Protein AF-0000000080712787 (afdb_homodimer)

Organism: Ectocarpus siliculosus (NCBI:txid2880)

Foldseek 3Di:
DPCPDDDPPDPPPPPPPPPPPPPPPPPVNVVVLVVPFLADPVRLVVVLVVVLVVDDDPPDDSVVVSVVSSVVSSVVRSCVLVVVVVVDPPLVSVLSSLVNPPVDDLVRSLVSNLVSVLVVWLQVQLVVVVVPDDPPVPPPVCSSVVSSVVSSVVSSVVSVVVSPPD/DPPPPDDPPDPPDPPPPPPPPPPPPPPVNVVVLVVPFLADPVRLVVVLVVVLVVDDDPPDDSVRVSVVSSVVSSVVRSCVLVVVVVVDPPLVSVLSSLVNPPVDDLVRSLVSNLVSVLVVWLQVQLVVVVVPDDPPVPPPVCSSVVSSVVSSVVSSVVSVVVSPPD

Structure (mmCIF, N/CA/C/O backbone):
data_AF-0000000080712787-model_v1
#
loop_
_entity.id
_entity.type
_entity.pdbx_description
1 polymer 'Uncharacterized protein'
#
loop_
_atom_site.group_PDB
_atom_site.id
_atom_site.type_symbol
_atom_site.label_atom_id
_atom_site.label_alt_id
_atom_site.label_comp_id
_atom_site.label_asym_id
_atom_site.label_entity_id
_atom_site.label_seq_id
_atom_site.pdbx_PDB_ins_code
_atom_site.Cartn_x
_atom_site.Cartn_y
_atom_site.Cartn_z
_atom_site.occupancy
_atom_site.B_iso_or_equiv
_atom_site.auth_seq_id
_atom_site.auth_comp_id
_atom_site.auth_asym_id
_atom_site.auth_atom_id
_atom_site.pdbx_PDB_model_num
ATOM 1 N N . MET A 1 1 ? 56.312 43.281 42.438 1 26.98 1 MET A N 1
ATOM 2 C CA . MET A 1 1 ? 55.875 44.344 41.531 1 26.98 1 MET A CA 1
ATOM 3 C C . MET A 1 1 ? 55.094 43.75 40.375 1 26.98 1 MET A C 1
ATOM 5 O O . MET A 1 1 ? 55.656 43.281 39.375 1 26.98 1 MET A O 1
ATOM 9 N N . LEU A 1 2 ? 54.125 42.875 40.688 1 29.64 2 LEU A N 1
ATOM 10 C CA . LEU A 1 2 ? 53.375 41.906 39.938 1 29.64 2 LEU A CA 1
ATOM 11 C C . LEU A 1 2 ? 52.5 42.562 38.875 1 29.64 2 LEU A C 1
ATOM 13 O O . LEU A 1 2 ? 51.656 43.438 39.188 1 29.64 2 LEU A O 1
ATOM 17 N N . LEU A 1 3 ? 53.062 42.656 37.594 1 28.92 3 LEU A N 1
ATOM 18 C CA . LEU A 1 3 ? 52.562 43.312 36.406 1 28.92 3 LEU A CA 1
ATOM 19 C C . LEU A 1 3 ? 51.125 42.875 36.094 1 28.92 3 LEU A C 1
ATOM 21 O O . LEU A 1 3 ? 50.875 41.656 35.938 1 28.92 3 LEU A O 1
ATOM 25 N N . LEU A 1 4 ? 50.094 43.531 36.594 1 30.77 4 LEU A N 1
ATOM 26 C CA . LEU A 1 4 ? 48.625 43.375 36.469 1 30.77 4 LEU A CA 1
ATOM 27 C C . LEU A 1 4 ? 48.219 43.469 35 1 30.77 4 LEU A C 1
ATOM 29 O O . LEU A 1 4 ? 48.469 44.5 34.344 1 30.77 4 LEU A O 1
ATOM 33 N N . PRO A 1 5 ? 48.375 42.375 34.188 1 32 5 PRO A N 1
ATOM 34 C CA . PRO A 1 5 ? 48.156 42.531 32.75 1 32 5 PRO A CA 1
ATOM 35 C C . PRO A 1 5 ? 46.812 43.188 32.438 1 32 5 PRO A C 1
ATOM 37 O O . PRO A 1 5 ? 45.875 43.094 33.25 1 32 5 PRO A O 1
ATOM 40 N N . ARG A 1 6 ? 46.812 44.25 31.625 1 31.33 6 ARG A N 1
ATOM 41 C CA . ARG A 1 6 ? 45.812 45.188 31.141 1 31.33 6 ARG A CA 1
ATOM 42 C C . ARG A 1 6 ? 44.625 44.469 30.562 1 31.33 6 ARG A C 1
ATOM 44 O O . ARG A 1 6 ? 44.719 43.281 30.172 1 31.33 6 ARG A O 1
ATOM 51 N N . ASP A 1 7 ? 43.406 45.188 30.562 1 27.53 7 ASP A N 1
ATOM 52 C CA . ASP A 1 7 ? 41.969 45.094 30.391 1 27.53 7 ASP A CA 1
ATOM 53 C C . ASP A 1 7 ? 41.594 44.781 28.953 1 27.53 7 ASP A C 1
ATOM 55 O O . ASP A 1 7 ? 41.812 45.594 28.047 1 27.53 7 ASP A O 1
ATOM 59 N N . THR A 1 8 ? 42.188 43.75 28.312 1 29 8 THR A N 1
ATOM 60 C CA . THR A 1 8 ? 41.875 43.562 26.906 1 29 8 THR A CA 1
ATOM 61 C C . THR A 1 8 ? 40.375 43.625 26.672 1 29 8 THR A C 1
ATOM 63 O O . THR A 1 8 ? 39.625 42.75 27.141 1 29 8 THR A O 1
ATOM 66 N N . ARG A 1 9 ? 39.781 44.812 26.672 1 30.84 9 ARG A N 1
ATOM 67 C CA . ARG A 1 9 ? 38.406 45.156 26.344 1 30.84 9 ARG A CA 1
ATOM 68 C C . ARG A 1 9 ? 37.938 44.469 25.078 1 30.84 9 ARG A C 1
ATOM 70 O O . ARG A 1 9 ? 38.594 44.562 24.031 1 30.84 9 ARG A O 1
ATOM 77 N N . GLN A 1 10 ? 37.375 43.281 25.234 1 24.7 10 GLN A N 1
ATOM 78 C CA . GLN A 1 10 ? 36.75 42.375 24.234 1 24.7 10 GLN A CA 1
ATOM 79 C C . GLN A 1 10 ? 35.812 43.156 23.328 1 24.7 10 GLN A C 1
ATOM 81 O O . GLN A 1 10 ? 34.938 43.906 23.797 1 24.7 10 GLN A O 1
ATOM 86 N N . ARG A 1 11 ? 36.25 43.594 22.156 1 26.89 11 ARG A N 1
ATOM 87 C CA . ARG A 1 11 ? 35.469 44.281 21.109 1 26.89 11 ARG A CA 1
ATOM 88 C C . ARG A 1 11 ? 34.125 43.625 20.922 1 26.89 11 ARG A C 1
ATOM 90 O O . ARG A 1 11 ? 34.031 42.406 20.922 1 26.89 11 ARG A O 1
ATOM 97 N N . PRO A 1 12 ? 33.031 44.375 21.203 1 24.06 12 PRO A N 1
ATOM 98 C CA . PRO A 1 12 ? 31.672 43.844 21.047 1 24.06 12 PRO A CA 1
ATOM 99 C C . PRO A 1 12 ? 31.406 43.281 19.656 1 24.06 12 PRO A C 1
ATOM 101 O O . PRO A 1 12 ? 32 43.75 18.672 1 24.06 12 PRO A O 1
ATOM 104 N N . ALA A 1 13 ? 31.312 41.938 19.469 1 25.14 13 ALA A N 1
ATOM 105 C CA . ALA A 1 13 ? 30.938 41.219 18.25 1 25.14 13 ALA A CA 1
ATOM 106 C C . ALA A 1 13 ? 29.812 41.969 17.516 1 25.14 13 ALA A C 1
ATOM 108 O O . ALA A 1 13 ? 28.797 42.312 18.109 1 25.14 13 ALA A O 1
ATOM 109 N N . ARG A 1 14 ? 30.156 42.844 16.547 1 25.19 14 ARG A N 1
ATOM 110 C CA . ARG A 1 14 ? 29.219 43.469 15.617 1 25.19 14 ARG A CA 1
ATOM 111 C C . ARG A 1 14 ? 28.156 42.469 15.172 1 25.19 14 ARG A C 1
ATOM 113 O O . ARG A 1 14 ? 28.484 41.344 14.727 1 25.19 14 ARG A O 1
ATOM 120 N N . LEU A 1 15 ? 26.969 42.406 15.758 1 24.02 15 LEU A N 1
ATOM 121 C CA . LEU A 1 15 ? 25.734 41.781 15.305 1 24.02 15 LEU A CA 1
ATOM 122 C C . LEU A 1 15 ? 25.516 42 13.812 1 24.02 15 LEU A C 1
ATOM 124 O O . LEU A 1 15 ? 25.359 43.156 13.375 1 24.02 15 LEU A O 1
ATOM 128 N N . LEU A 1 16 ? 26.266 41.312 12.953 1 24.39 16 LEU A N 1
ATOM 129 C CA . LEU A 1 16 ? 25.984 41.375 11.523 1 24.39 16 LEU A CA 1
ATOM 130 C C . LEU A 1 16 ? 24.484 41.312 11.258 1 24.39 16 LEU A C 1
ATOM 132 O O . LEU A 1 16 ? 23.797 40.406 11.727 1 24.39 16 LEU A O 1
ATOM 136 N N . HIS A 1 17 ? 23.781 42.438 11.172 1 24.94 17 HIS A N 1
ATOM 137 C CA . HIS A 1 17 ? 22.453 42.625 10.602 1 24.94 17 HIS A CA 1
ATOM 138 C C . HIS A 1 17 ? 22.297 41.906 9.266 1 24.94 17 HIS A C 1
ATOM 140 O O . HIS A 1 17 ? 22.781 42.406 8.242 1 24.94 17 HIS A O 1
ATOM 146 N N . ARG A 1 18 ? 22.484 40.625 9.172 1 26.06 18 ARG A N 1
ATOM 147 C CA . ARG A 1 18 ? 22.156 40 7.891 1 26.06 18 ARG A CA 1
ATOM 148 C C . ARG A 1 18 ? 20.781 40.438 7.398 1 26.06 18 ARG A C 1
ATOM 150 O O . ARG A 1 18 ? 19.781 40.281 8.109 1 26.06 18 ARG A O 1
ATOM 157 N N . GLU A 1 19 ? 20.734 41.438 6.602 1 27.41 19 GLU A N 1
ATOM 158 C CA . GLU A 1 19 ? 19.578 41.844 5.801 1 27.41 19 GLU A CA 1
ATOM 159 C C . GLU A 1 19 ? 18.859 40.625 5.219 1 27.41 19 GLU A C 1
ATOM 161 O O . GLU A 1 19 ? 19.5 39.75 4.594 1 27.41 19 GLU A O 1
ATOM 166 N N . PHE A 1 20 ? 17.859 40.156 5.863 1 26.42 20 PHE A N 1
ATOM 167 C CA . PHE A 1 20 ? 16.891 39.188 5.344 1 26.42 20 PHE A CA 1
ATOM 168 C C . PHE A 1 20 ? 16.453 39.562 3.936 1 26.42 20 PHE A C 1
ATOM 170 O O . PHE A 1 20 ? 15.758 40.562 3.752 1 26.42 20 PHE A O 1
ATOM 177 N N . THR A 1 21 ? 17.344 39.531 2.953 1 31.17 21 THR A N 1
ATOM 178 C CA . THR A 1 21 ? 16.797 39.625 1.607 1 31.17 21 THR A CA 1
ATOM 179 C C . THR A 1 21 ? 15.586 38.719 1.442 1 31.17 21 THR A C 1
ATOM 181 O O . THR A 1 21 ? 15.68 37.5 1.684 1 31.17 21 THR A O 1
ATOM 184 N N . GLY A 1 22 ? 14.406 39.125 1.742 1 29.8 22 GLY A N 1
ATOM 185 C CA . GLY A 1 22 ? 13.086 38.625 1.418 1 29.8 22 GLY A CA 1
ATOM 186 C C . GLY A 1 22 ? 13.023 37.969 0.043 1 29.8 22 GLY A C 1
ATOM 187 O O . GLY A 1 22 ? 12.828 38.656 -0.959 1 29.8 22 GLY A O 1
ATOM 188 N N . VAL A 1 23 ? 13.828 37.062 -0.205 1 28.73 23 VAL A N 1
ATOM 189 C CA . VAL A 1 23 ? 13.602 36.344 -1.466 1 28.73 23 VAL A CA 1
ATOM 190 C C . VAL A 1 23 ? 12.109 36.062 -1.631 1 28.73 23 VAL A C 1
ATOM 192 O O . VAL A 1 23 ? 11.531 35.312 -0.841 1 28.73 23 VAL A O 1
ATOM 195 N N . ARG A 1 24 ? 11.32 37 -2.072 1 31.42 24 ARG A N 1
ATOM 196 C CA . ARG A 1 24 ? 10 36.781 -2.65 1 31.42 24 ARG A CA 1
ATOM 197 C C . ARG A 1 24 ? 9.984 35.531 -3.518 1 31.42 24 ARG A C 1
ATOM 199 O O . ARG A 1 24 ? 10.656 35.469 -4.551 1 31.42 24 ARG A O 1
ATOM 206 N N . LEU A 1 25 ? 9.945 34.5 -2.945 1 35.44 25 LEU A N 1
ATOM 207 C CA . LEU A 1 25 ? 9.617 33.344 -3.795 1 35.44 25 LEU A CA 1
ATOM 208 C C . LEU A 1 25 ? 8.523 33.719 -4.797 1 35.44 25 LEU A C 1
ATOM 210 O O . LEU A 1 25 ? 7.469 34.219 -4.418 1 35.44 25 LEU A O 1
ATOM 214 N N . HIS A 1 26 ? 8.891 34.094 -5.992 1 33.78 26 HIS A N 1
ATOM 215 C CA . HIS A 1 26 ? 8.008 34.438 -7.102 1 33.78 26 HIS A CA 1
ATOM 216 C C . HIS A 1 26 ? 6.785 33.531 -7.148 1 33.78 26 HIS A C 1
ATOM 218 O O . HIS A 1 26 ? 6.863 32.375 -6.773 1 33.78 26 HIS A O 1
ATOM 224 N N . ALA A 1 27 ? 5.605 34.125 -7.25 1 38.38 27 ALA A N 1
ATOM 225 C CA . ALA A 1 27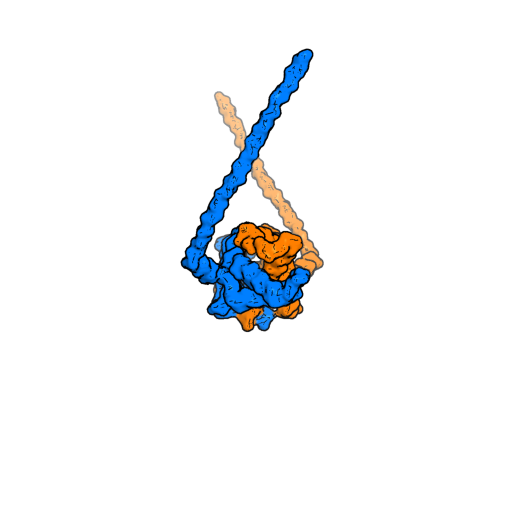 ? 4.285 33.531 -7.469 1 38.38 27 ALA A CA 1
ATOM 226 C C . ALA A 1 27 ? 4.371 32.312 -8.383 1 38.38 27 ALA A C 1
ATOM 228 O O . ALA A 1 27 ? 3.598 31.375 -8.234 1 38.38 27 ALA A O 1
ATOM 229 N N . SER A 1 28 ? 5.262 32.438 -9.32 1 38.69 28 SER A N 1
ATOM 230 C CA . SER A 1 28 ? 5.359 31.344 -10.281 1 38.69 28 SER A CA 1
ATOM 231 C C . SER A 1 28 ? 5.855 30.062 -9.609 1 38.69 28 SER A C 1
ATOM 233 O O . SER A 1 28 ? 5.504 28.969 -10.039 1 38.69 28 SER A O 1
ATOM 235 N N . GLN A 1 29 ? 6.773 30.156 -8.766 1 37.91 29 GLN A N 1
ATOM 236 C CA . GLN A 1 29 ? 7.27 28.984 -8.055 1 37.91 29 GLN A CA 1
ATOM 237 C C . GLN A 1 29 ? 6.215 28.422 -7.098 1 37.91 29 GLN A C 1
ATOM 239 O O . GLN A 1 29 ? 6.152 27.219 -6.859 1 37.91 29 GLN A O 1
ATOM 244 N N . ALA A 1 30 ? 5.473 29.266 -6.422 1 35.91 30 ALA A N 1
ATOM 245 C CA . ALA A 1 30 ? 4.316 28.828 -5.648 1 35.91 30 ALA A CA 1
ATOM 246 C C . ALA A 1 30 ? 3.301 28.125 -6.539 1 35.91 30 ALA A C 1
ATOM 248 O O . ALA A 1 30 ? 2.668 27.156 -6.121 1 35.91 30 ALA A O 1
ATOM 249 N N . LEU A 1 31 ? 3.064 28.703 -7.684 1 40.66 31 LEU A N 1
ATOM 250 C CA . LEU A 1 31 ? 2.109 28.094 -8.609 1 40.66 31 LEU A CA 1
ATOM 251 C C . LEU A 1 31 ? 2.582 26.719 -9.055 1 40.66 31 LEU A C 1
ATOM 253 O O . LEU A 1 31 ? 1.771 25.797 -9.227 1 40.66 31 LEU A O 1
ATOM 257 N N . ASP A 1 32 ? 3.832 26.656 -9.469 1 40.03 32 ASP A N 1
ATOM 258 C CA . ASP A 1 32 ? 4.355 25.344 -9.891 1 40.03 32 ASP A CA 1
ATOM 259 C C . ASP A 1 32 ? 4.297 24.344 -8.75 1 40.03 32 ASP A C 1
ATOM 261 O O . ASP A 1 32 ? 4.066 23.156 -8.977 1 40.03 32 ASP A O 1
ATOM 265 N N . VAL A 1 33 ? 4.496 24.781 -7.52 1 39 33 VAL A N 1
ATOM 266 C CA . VAL A 1 33 ? 4.402 23.969 -6.312 1 39 33 VAL A CA 1
ATOM 267 C C . VAL A 1 33 ? 2.947 23.578 -6.07 1 39 33 VAL A C 1
ATOM 269 O O . VAL A 1 33 ? 2.672 22.484 -5.559 1 39 33 VAL A O 1
ATOM 272 N N . ILE A 1 34 ? 2.01 24.531 -6.227 1 45.69 34 ILE A N 1
ATOM 273 C CA . ILE A 1 34 ? 0.598 24.25 -6.016 1 45.69 34 ILE A CA 1
ATOM 274 C C . ILE A 1 34 ? 0.159 23.125 -6.949 1 45.69 34 ILE A C 1
ATOM 276 O O . ILE A 1 34 ? -0.634 22.25 -6.566 1 45.69 34 ILE A O 1
ATOM 280 N N . LYS A 1 35 ? 0.632 23.203 -8.219 1 50.12 35 LYS A N 1
ATOM 281 C CA . LYS A 1 35 ? 0.098 22.312 -9.25 1 50.12 35 LYS A CA 1
ATOM 282 C C . LYS A 1 35 ? 0.409 20.859 -8.938 1 50.12 35 LYS A C 1
ATOM 284 O O . LYS A 1 35 ? -0.346 19.953 -9.32 1 50.12 35 LYS A O 1
ATOM 289 N N . ASN A 1 36 ? 1.496 20.578 -8.102 1 64.38 36 ASN A N 1
ATOM 290 C CA . ASN A 1 36 ? 1.904 19.172 -8.055 1 64.38 36 ASN A CA 1
ATOM 291 C C . ASN A 1 36 ? 1.709 18.578 -6.664 1 64.38 36 ASN A C 1
ATOM 293 O O . ASN A 1 36 ? 2.506 17.75 -6.223 1 64.38 36 ASN A O 1
ATOM 297 N N . ALA A 1 37 ? 0.57 19.203 -6.02 1 80.75 37 ALA A N 1
ATOM 298 C CA . ALA A 1 37 ? 0.339 18.688 -4.676 1 80.75 37 ALA A CA 1
ATOM 299 C C . ALA A 1 37 ? -0.315 17.297 -4.73 1 80.75 37 ALA A C 1
ATOM 301 O O . ALA A 1 37 ? -1.15 17.047 -5.598 1 80.75 37 ALA A O 1
ATOM 302 N N . MET A 1 38 ? 0.173 16.562 -3.852 1 90.69 38 MET A N 1
ATOM 303 C CA . MET A 1 38 ? -0.356 15.211 -3.801 1 90.69 38 MET A CA 1
ATOM 304 C C . MET A 1 38 ? -1.818 15.211 -3.367 1 90.69 38 MET A C 1
ATOM 306 O O . MET A 1 38 ? -2.627 14.438 -3.893 1 90.69 38 MET A O 1
ATOM 310 N N . LEU A 1 39 ? -2.156 16.141 -2.482 1 93.75 39 LEU A N 1
ATOM 311 C CA . LEU A 1 39 ? -3.541 16.25 -2.031 1 93.75 39 LEU A CA 1
ATOM 312 C C . LEU A 1 39 ? -4.293 17.312 -2.826 1 93.75 39 LEU A C 1
ATOM 314 O O . LEU A 1 39 ? -3.787 18.406 -3.037 1 93.75 39 LEU A O 1
ATOM 318 N N . ASN A 1 40 ? -5.473 17.016 -3.242 1 91.38 40 ASN A N 1
ATOM 319 C CA . ASN A 1 40 ? -6.34 18.031 -3.826 1 91.38 40 ASN A CA 1
ATOM 320 C C . ASN A 1 40 ? -7 18.891 -2.752 1 91.38 40 ASN A C 1
ATOM 322 O O . ASN A 1 40 ? -6.766 18.688 -1.56 1 91.38 40 ASN A O 1
ATOM 326 N N . ASP A 1 41 ? -7.809 19.781 -3.18 1 92.19 41 ASP A N 1
ATOM 327 C CA . ASP A 1 41 ? -8.375 20.766 -2.248 1 92.19 41 ASP A CA 1
ATOM 328 C C . ASP A 1 41 ? -9.289 20.078 -1.235 1 92.19 41 ASP A C 1
ATOM 330 O O . ASP A 1 41 ? -9.273 20.422 -0.049 1 92.19 41 ASP A O 1
ATOM 334 N N . LYS A 1 42 ? -10.078 19.188 -1.713 1 92.38 42 LYS A N 1
ATOM 335 C CA . LYS A 1 42 ? -10.984 18.5 -0.808 1 92.38 42 LYS A CA 1
ATOM 336 C C . LYS A 1 42 ? -10.211 17.719 0.253 1 92.38 42 LYS A C 1
ATOM 338 O O . LYS A 1 42 ? -10.523 17.797 1.442 1 92.38 42 LYS A O 1
ATOM 343 N N . GLN A 1 43 ? -9.25 17.016 -0.161 1 93.5 43 GLN A N 1
ATOM 344 C CA . GLN A 1 43 ? -8.422 16.234 0.744 1 93.5 43 GLN A CA 1
ATOM 345 C C . GLN A 1 43 ? -7.699 17.125 1.746 1 93.5 43 GLN A C 1
ATOM 347 O O . GLN A 1 43 ? -7.578 16.781 2.924 1 93.5 43 GLN A O 1
ATOM 352 N N . LYS A 1 44 ? -7.188 18.203 1.247 1 94.62 44 LYS A N 1
ATOM 353 C CA . LYS A 1 44 ? -6.555 19.172 2.127 1 94.62 44 LYS A CA 1
ATOM 354 C C . LYS A 1 44 ? -7.527 19.656 3.203 1 94.62 44 LYS A C 1
ATOM 356 O O . LYS A 1 44 ? -7.172 19.734 4.379 1 94.62 44 LYS A O 1
ATOM 361 N N . HIS A 1 45 ? -8.695 19.953 2.832 1 93.88 45 HIS A N 1
ATOM 362 C CA . HIS A 1 45 ? -9.703 20.422 3.779 1 93.88 45 HIS A CA 1
ATOM 363 C C . HIS A 1 45 ? -10.055 19.328 4.789 1 93.88 45 HIS A C 1
ATOM 365 O O . HIS A 1 45 ? -10.289 19.609 5.965 1 93.88 45 HIS A O 1
ATOM 371 N N . ASP A 1 46 ? -10.094 18.125 4.301 1 92.5 46 ASP A N 1
ATOM 372 C CA .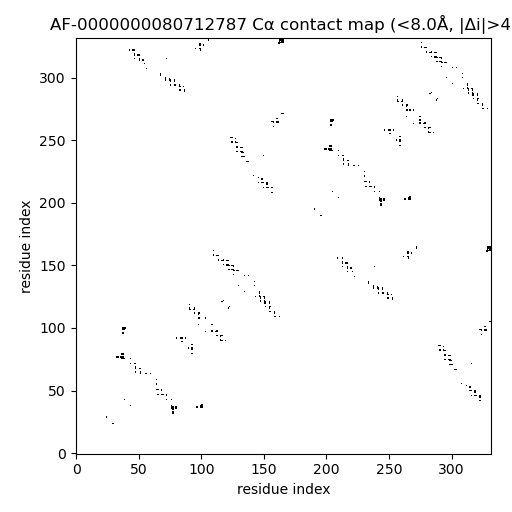 ASP A 1 46 ? -10.32 17.016 5.215 1 92.5 46 ASP A CA 1
ATOM 373 C C . ASP A 1 46 ? -9.234 16.938 6.281 1 92.5 46 ASP A C 1
ATOM 375 O O . ASP A 1 46 ? -9.523 16.719 7.457 1 92.5 46 ASP A O 1
ATOM 379 N N . VAL A 1 47 ? -8.031 17.156 5.844 1 93.5 47 VAL A N 1
ATOM 380 C CA . VAL A 1 47 ? -6.91 17.125 6.781 1 93.5 47 VAL A CA 1
ATOM 381 C C . VAL A 1 47 ? -7.051 18.281 7.777 1 93.5 47 VAL A C 1
ATOM 383 O O . VAL A 1 47 ? -6.898 18.078 8.984 1 93.5 47 VAL A O 1
ATOM 386 N N . ILE A 1 48 ? -7.355 19.453 7.316 1 92.94 48 ILE A N 1
ATOM 387 C CA . ILE A 1 48 ? -7.508 20.625 8.172 1 92.94 48 ILE A CA 1
ATOM 388 C C . ILE A 1 48 ? -8.594 20.375 9.211 1 92.94 48 ILE A C 1
ATOM 390 O O . ILE A 1 48 ? -8.383 20.609 10.406 1 92.94 48 ILE A O 1
ATOM 394 N N . ASP A 1 49 ? -9.711 19.859 8.766 1 92.25 49 ASP A N 1
ATOM 395 C CA . ASP A 1 49 ? -10.828 19.594 9.664 1 92.25 49 ASP A CA 1
ATOM 396 C C . ASP A 1 49 ? -10.453 18.531 10.703 1 92.25 49 ASP A C 1
ATOM 398 O O . ASP A 1 49 ? -10.773 18.688 11.883 1 92.25 49 ASP A O 1
ATOM 402 N N . ALA A 1 50 ? -9.773 17.578 10.25 1 90.88 50 ALA A N 1
ATOM 403 C CA . ALA A 1 50 ? -9.391 16.484 11.148 1 90.88 50 ALA A CA 1
ATOM 404 C C . ALA A 1 50 ? -8.375 16.984 12.188 1 90.88 50 ALA A C 1
ATOM 406 O O . ALA A 1 50 ? -8.438 16.594 13.352 1 90.88 50 ALA A O 1
ATOM 407 N N . VAL A 1 51 ? -7.461 17.797 11.789 1 91.06 51 VAL A N 1
ATOM 408 C CA . VAL A 1 51 ? -6.457 18.344 12.695 1 91.06 51 VAL A CA 1
ATOM 409 C C . VAL A 1 51 ? -7.121 19.25 13.719 1 91.06 51 VAL A C 1
ATOM 411 O O . VAL A 1 51 ? -6.777 19.234 14.898 1 91.06 51 VAL A O 1
ATOM 414 N N . ASN A 1 52 ? -8.031 20.031 13.258 1 88.94 52 ASN A N 1
ATOM 415 C CA . ASN A 1 52 ? -8.727 20.969 14.125 1 88.94 52 ASN A CA 1
ATOM 416 C C . ASN A 1 52 ? -9.461 20.25 15.25 1 88.94 52 ASN A C 1
ATOM 418 O O . ASN A 1 52 ? -9.625 20.812 16.344 1 88.94 52 ASN A O 1
ATOM 422 N N . VAL A 1 53 ? -9.883 19.094 15.047 1 88.06 53 VAL A N 1
ATOM 423 C CA . VAL A 1 53 ? -10.586 18.297 16.062 1 88.06 53 VAL A CA 1
ATOM 424 C C . VAL A 1 53 ? -9.609 17.859 17.141 1 88.06 53 VAL A C 1
ATOM 426 O O . VAL A 1 53 ? -9.969 17.797 18.312 1 88.06 53 VAL A O 1
ATOM 429 N N . ASP A 1 54 ? -8.359 17.672 16.766 1 87.88 54 ASP A N 1
ATOM 430 C CA . ASP A 1 54 ? -7.418 17.031 17.672 1 87.88 54 ASP A CA 1
ATOM 431 C C . ASP A 1 54 ? -6.488 18.047 18.312 1 87.88 54 ASP A C 1
ATOM 433 O O . ASP A 1 54 ? -5.773 17.734 19.266 1 87.88 54 ASP A O 1
ATOM 437 N N . ILE A 1 55 ? -6.418 19.219 17.766 1 85.75 55 ILE A N 1
ATOM 438 C CA . ILE A 1 55 ? -5.496 20.219 18.297 1 85.75 55 ILE A CA 1
ATOM 439 C C . ILE A 1 55 ? -6.281 21.312 19.016 1 85.75 55 ILE A C 1
ATOM 441 O O . ILE A 1 55 ? -7.27 21.828 18.5 1 85.75 55 ILE A O 1
ATOM 445 N N . ASP A 1 56 ? -5.941 21.547 20.219 1 80.19 56 ASP A N 1
ATOM 446 C CA . ASP A 1 56 ? -6.422 22.656 21.031 1 80.19 56 ASP A CA 1
ATOM 447 C C . ASP A 1 56 ? -5.258 23.531 21.516 1 80.19 56 ASP A C 1
ATOM 449 O O . ASP A 1 56 ? -4.418 23.062 22.281 1 80.19 56 ASP A O 1
ATOM 453 N N . ILE A 1 57 ? -5.215 24.672 20.812 1 70.25 57 ILE A N 1
ATOM 454 C CA . ILE A 1 57 ? -4.191 25.609 21.266 1 70.25 57 ILE A CA 1
ATOM 455 C C . ILE A 1 57 ? -4.75 26.484 22.391 1 70.25 57 ILE A C 1
ATOM 457 O O . ILE A 1 57 ? -5.664 27.281 22.156 1 70.25 57 ILE A O 1
ATOM 461 N N . PRO A 1 58 ? -4.223 26.328 23.516 1 73.94 58 PRO A N 1
ATOM 462 C CA . PRO A 1 58 ? -4.742 27.109 24.656 1 73.94 58 PRO A CA 1
ATOM 463 C C . PRO A 1 58 ? -4.719 28.609 24.391 1 73.94 58 PRO A C 1
ATOM 465 O O . PRO A 1 58 ? -3.783 29.109 23.766 1 73.94 58 PRO A O 1
ATOM 468 N N . LEU A 1 59 ? -5.805 29.297 24.922 1 72.94 59 LEU A N 1
ATOM 469 C CA . LEU A 1 59 ? -5.914 30.75 24.969 1 72.94 59 LEU A CA 1
ATOM 470 C C . LEU A 1 59 ? -6.039 31.328 23.562 1 72.94 59 LEU A C 1
ATOM 472 O O . LEU A 1 59 ? -5.789 32.531 23.359 1 72.94 59 LEU A O 1
ATOM 476 N N . VAL A 1 60 ? -6.164 30.547 22.609 1 74.62 60 VAL A N 1
ATOM 477 C CA . VAL A 1 60 ? -6.395 30.984 21.234 1 74.62 60 VAL A CA 1
ATOM 478 C C . VAL A 1 60 ? -7.828 30.656 20.828 1 74.62 60 VAL A C 1
ATOM 480 O O . VAL A 1 60 ? -8.344 29.594 21.156 1 74.62 60 VAL A O 1
ATOM 483 N N . SER A 1 61 ? -8.492 31.656 20.312 1 80.81 61 SER A N 1
ATOM 484 C CA . SER A 1 61 ? -9.859 31.406 19.859 1 80.81 61 SER A CA 1
ATOM 485 C C . SER A 1 61 ? -9.898 30.328 18.781 1 80.81 61 SER A C 1
ATOM 487 O O . SER A 1 61 ? -8.898 30.094 18.094 1 80.81 61 SER A O 1
ATOM 489 N N . GLU A 1 62 ? -11.039 29.609 18.656 1 79.69 62 GLU A N 1
ATOM 490 C CA . GLU A 1 62 ? -11.227 28.547 17.688 1 79.69 62 GLU A CA 1
ATOM 491 C C . GLU A 1 62 ? -10.969 29.047 16.266 1 79.69 62 GLU A C 1
ATOM 493 O O . GLU A 1 62 ? -10.352 28.344 15.461 1 79.69 62 GLU A O 1
ATOM 498 N N . GLY A 1 63 ? -11.422 30.266 15.93 1 83.06 63 GLY A N 1
ATOM 499 C CA . GLY A 1 63 ? -11.211 30.844 14.609 1 83.06 63 GLY A CA 1
ATOM 500 C C . GLY A 1 63 ? -9.75 31.078 14.289 1 83.06 63 GLY A C 1
ATOM 501 O O . GLY A 1 63 ? -9.297 30.766 13.188 1 83.06 63 GLY A O 1
ATOM 502 N N . ARG A 1 64 ? -9.031 31.609 15.273 1 83.44 64 ARG A N 1
ATOM 503 C CA . ARG A 1 64 ? -7.609 31.875 15.07 1 83.44 64 ARG A CA 1
ATOM 504 C C . ARG A 1 64 ? -6.82 30.562 15 1 83.44 64 ARG A C 1
ATOM 506 O O . ARG A 1 64 ? -5.852 30.469 14.242 1 83.44 64 ARG A O 1
ATOM 513 N N . GLU A 1 65 ? -7.242 29.578 15.797 1 86.31 65 GLU A N 1
ATOM 514 C CA . GLU A 1 65 ? -6.605 28.25 15.766 1 86.31 65 GLU A CA 1
ATOM 515 C C . GLU A 1 65 ? -6.742 27.609 14.391 1 86.31 65 GLU A C 1
ATOM 517 O O . GLU A 1 65 ? -5.758 27.141 13.828 1 86.31 65 GLU A O 1
ATOM 522 N N . ARG A 1 66 ? -7.922 27.672 13.883 1 87.62 66 ARG A N 1
ATOM 523 C CA . ARG A 1 66 ? -8.172 27.078 12.57 1 87.62 66 ARG A CA 1
ATOM 524 C C . ARG A 1 66 ? -7.312 27.75 11.5 1 87.62 66 ARG A C 1
ATOM 526 O O . ARG A 1 66 ? -6.77 27.078 10.617 1 87.62 66 ARG A O 1
ATOM 533 N N . ARG A 1 67 ? -7.188 29.016 11.633 1 88.56 67 ARG A N 1
ATOM 534 C CA . ARG A 1 67 ? -6.383 29.75 10.656 1 88.56 67 ARG A CA 1
ATOM 535 C C . ARG A 1 67 ? -4.918 29.328 10.734 1 88.56 67 ARG A C 1
ATOM 537 O O . ARG A 1 67 ? -4.242 29.219 9.711 1 88.56 67 ARG A O 1
ATOM 544 N N . ALA A 1 68 ? -4.457 29.141 11.891 1 86.25 68 ALA A N 1
ATOM 545 C CA . ALA A 1 68 ? -3.078 28.688 12.078 1 86.25 68 ALA A CA 1
ATOM 546 C C . ALA A 1 68 ? -2.873 27.297 11.5 1 86.25 68 ALA A C 1
ATOM 548 O O . ALA A 1 68 ? -1.865 27.031 10.844 1 86.25 68 ALA A O 1
ATOM 549 N N . ILE A 1 69 ? -3.863 26.469 11.75 1 88.38 69 ILE A N 1
ATOM 550 C CA . ILE A 1 69 ? -3.811 25.109 11.242 1 88.38 69 ILE A CA 1
ATOM 551 C C . ILE A 1 69 ? -3.852 25.125 9.711 1 88.38 69 ILE A C 1
ATOM 553 O O . ILE A 1 69 ? -3.078 24.422 9.055 1 88.38 69 ILE A O 1
ATOM 557 N N . GLU A 1 70 ? -4.734 25.922 9.18 1 92.12 70 GLU A N 1
ATOM 558 C CA . GLU A 1 70 ? -4.84 26.047 7.727 1 92.12 70 GLU A CA 1
ATOM 559 C C . GLU A 1 70 ? -3.514 26.484 7.113 1 92.12 70 GLU A C 1
ATOM 561 O O . GLU A 1 70 ? -3.076 25.922 6.105 1 92.12 70 GLU A O 1
ATOM 566 N N . LYS A 1 71 ? -2.945 27.422 7.762 1 89.56 71 LYS A N 1
ATOM 567 C CA . LYS A 1 71 ? -1.66 27.906 7.27 1 89.56 71 LYS A CA 1
ATOM 568 C C . LYS A 1 71 ? -0.601 26.812 7.305 1 89.56 71 LYS A C 1
ATOM 570 O O . LYS A 1 71 ? 0.188 26.672 6.367 1 89.56 71 LYS A O 1
ATOM 575 N N . PHE A 1 72 ? -0.637 26.109 8.367 1 90.44 72 PHE A N 1
ATOM 576 C CA . PHE A 1 72 ? 0.321 25.031 8.5 1 90.44 72 PHE A CA 1
ATOM 577 C C . PHE A 1 72 ? 0.099 23.969 7.422 1 90.44 72 PHE A C 1
ATOM 579 O O . PHE A 1 72 ? 1.043 23.562 6.742 1 90.44 72 PHE A O 1
ATOM 586 N N . VAL A 1 73 ? -1.13 23.547 7.242 1 92.75 73 VAL A N 1
ATOM 587 C CA . VAL A 1 73 ? -1.466 22.5 6.281 1 92.75 73 VAL A CA 1
ATOM 588 C C . VAL A 1 73 ? -1.166 22.984 4.863 1 92.75 73 VAL A C 1
ATOM 590 O O . VAL A 1 73 ? -0.711 22.203 4.02 1 92.75 73 VAL A O 1
ATOM 593 N N . ASP A 1 74 ? -1.327 24.281 4.605 1 92.88 74 ASP A N 1
ATOM 594 C CA . ASP A 1 74 ? -1.02 24.859 3.305 1 92.88 74 ASP A CA 1
ATOM 595 C C . ASP A 1 74 ? 0.458 24.688 2.963 1 92.88 74 ASP A C 1
ATOM 597 O O . ASP A 1 74 ? 0.818 24.562 1.79 1 92.88 74 ASP A O 1
ATOM 601 N N . GLN A 1 75 ? 1.209 24.656 3.943 1 91.88 75 GLN A N 1
ATOM 602 C CA . GLN A 1 75 ? 2.641 24.469 3.736 1 91.88 75 GLN A CA 1
ATOM 603 C C . GLN A 1 75 ? 3.008 23 3.703 1 91.88 75 GLN A C 1
ATOM 605 O O . GLN A 1 75 ? 3.924 22.594 2.984 1 91.88 75 GLN A O 1
ATOM 610 N N . ALA A 1 76 ? 2.348 22.25 4.488 1 94.12 76 ALA A N 1
ATOM 611 C CA . ALA A 1 76 ? 2.66 20.828 4.621 1 94.12 76 ALA A CA 1
ATOM 612 C C . ALA A 1 76 ? 2.291 20.062 3.352 1 94.12 76 ALA A C 1
ATOM 614 O O . ALA A 1 76 ? 2.973 19.109 2.975 1 94.12 76 ALA A O 1
ATOM 615 N N . VAL A 1 77 ? 1.268 20.438 2.676 1 94.69 77 VAL A N 1
ATOM 616 C CA . VAL A 1 77 ? 0.727 19.719 1.534 1 94.69 77 VAL A CA 1
ATOM 617 C C . VAL A 1 77 ? 1.754 19.688 0.404 1 94.69 77 VAL A C 1
ATOM 619 O O . VAL A 1 77 ? 2.105 18.609 -0.099 1 94.69 77 VAL A O 1
ATOM 622 N N . PRO A 1 78 ? 2.344 20.828 0.057 1 94.44 78 PRO A N 1
ATOM 623 C CA . PRO A 1 78 ? 3.373 20.75 -0.982 1 94.44 78 PRO A CA 1
ATOM 624 C C . PRO A 1 78 ? 4.648 20.062 -0.503 1 94.44 78 PRO A C 1
ATOM 626 O O . PRO A 1 78 ? 5.449 19.609 -1.32 1 94.44 78 PRO A O 1
ATOM 629 N N . ALA A 1 79 ? 4.828 19.922 0.768 1 95.38 79 ALA A N 1
ATOM 630 C CA . ALA A 1 79 ? 6.023 19.297 1.327 1 95.38 79 ALA A CA 1
ATOM 631 C C . ALA A 1 79 ? 5.844 17.781 1.434 1 95.38 79 ALA A C 1
ATOM 633 O O . ALA A 1 79 ? 6.805 17.047 1.678 1 95.38 79 ALA A O 1
ATOM 634 N N . MET A 1 80 ? 4.656 17.344 1.25 1 96.44 80 MET A N 1
ATOM 635 C CA . MET A 1 80 ? 4.352 15.93 1.455 1 96.44 80 MET A CA 1
ATOM 636 C C . MET A 1 80 ? 5.168 15.055 0.509 1 96.44 80 MET A C 1
ATOM 638 O O . MET A 1 80 ? 5.812 14.094 0.942 1 96.44 80 MET A O 1
ATOM 642 N N . GLU A 1 81 ? 5.191 15.398 -0.73 1 96 81 GLU A N 1
ATOM 643 C CA . GLU A 1 81 ? 5.875 14.555 -1.709 1 96 81 GLU A CA 1
ATOM 644 C C . GLU A 1 81 ? 7.375 14.5 -1.439 1 96 81 GLU A C 1
ATOM 646 O O . GLU A 1 81 ? 7.953 13.422 -1.329 1 96 81 GLU A O 1
ATOM 651 N N . PRO A 1 82 ? 8.016 15.641 -1.31 1 96.5 82 PRO A N 1
ATOM 652 C CA . PRO A 1 82 ? 9.445 15.547 -0.987 1 96.5 82 PRO A CA 1
ATOM 653 C C . PRO A 1 82 ? 9.703 14.859 0.348 1 96.5 82 PRO A C 1
ATOM 655 O O . PRO A 1 82 ? 10.734 14.195 0.515 1 96.5 82 PRO A O 1
ATOM 658 N N . SER A 1 83 ? 8.844 14.969 1.279 1 96.62 83 SER A N 1
ATOM 659 C CA . SER A 1 83 ? 8.992 14.297 2.562 1 96.62 83 SER A CA 1
ATOM 660 C C . SER A 1 83 ? 8.891 12.781 2.402 1 96.62 83 SER A C 1
ATOM 662 O O . SER A 1 83 ? 9.711 12.039 2.939 1 96.62 83 SER A O 1
ATOM 664 N N . LEU A 1 84 ? 7.895 12.367 1.662 1 97.06 84 LEU A N 1
ATOM 665 C CA . LEU A 1 84 ? 7.754 10.938 1.399 1 97.06 84 LEU A CA 1
ATOM 666 C C . LEU A 1 84 ? 8.938 10.414 0.592 1 97.06 84 LEU A C 1
ATOM 668 O O . LEU A 1 84 ? 9.414 9.305 0.835 1 97.06 84 LEU A O 1
ATOM 672 N N . SER A 1 85 ? 9.414 11.211 -0.292 1 96 85 SER A N 1
ATOM 673 C CA . SER A 1 85 ? 10.531 10.82 -1.143 1 96 85 SER A CA 1
ATOM 674 C C . SER A 1 85 ? 11.805 10.609 -0.322 1 96 85 SER A C 1
ATOM 676 O O . SER A 1 85 ? 12.688 9.844 -0.722 1 96 85 SER A O 1
ATOM 678 N N . ALA A 1 86 ? 11.844 11.242 0.753 1 96.12 86 ALA A N 1
ATOM 679 C CA . ALA A 1 86 ? 12.984 11.062 1.642 1 96.12 86 ALA A CA 1
ATOM 680 C C . ALA A 1 86 ? 12.859 9.773 2.443 1 96.12 86 ALA A C 1
ATOM 682 O O . ALA A 1 86 ? 13.844 9.305 3.031 1 96.12 86 ALA A O 1
ATOM 683 N N . LEU A 1 87 ? 11.695 9.188 2.484 1 94.88 87 LEU A N 1
ATOM 684 C CA . LEU A 1 87 ? 11.438 8.078 3.389 1 94.88 87 LEU A CA 1
ATOM 685 C C . LEU A 1 87 ? 11.312 6.766 2.619 1 94.88 87 LEU A C 1
ATOM 687 O O . LEU A 1 87 ? 11.477 5.688 3.191 1 94.88 87 LEU A O 1
ATOM 691 N N . MET A 1 88 ? 10.938 6.84 1.351 1 93.12 88 MET A N 1
ATOM 692 C CA . MET A 1 88 ? 10.617 5.613 0.625 1 93.12 88 MET A CA 1
ATOM 693 C C . MET A 1 88 ? 11.086 5.699 -0.823 1 93.12 88 MET A C 1
ATOM 695 O O . MET A 1 88 ? 11.305 6.797 -1.346 1 93.12 88 MET A O 1
ATOM 699 N N . PRO A 1 89 ? 11.234 4.496 -1.462 1 90.75 89 PRO A N 1
ATOM 700 C CA . PRO A 1 89 ? 11.641 4.477 -2.871 1 90.75 89 PRO A CA 1
ATOM 701 C C . PRO A 1 89 ? 10.633 5.184 -3.779 1 90.75 89 PRO A C 1
ATOM 703 O O . PRO A 1 89 ? 9.445 5.238 -3.465 1 90.75 89 PRO A O 1
ATOM 706 N N . PRO A 1 90 ? 11.078 5.656 -4.906 1 94.56 90 PRO A N 1
ATOM 707 C CA . PRO A 1 90 ? 10.242 6.445 -5.812 1 94.56 90 PRO A CA 1
ATOM 708 C C . PRO A 1 90 ? 8.969 5.711 -6.238 1 94.56 90 PRO A C 1
ATOM 710 O O . PRO A 1 90 ? 7.906 6.324 -6.355 1 94.56 90 PRO A O 1
ATOM 713 N N . ALA A 1 91 ? 9.07 4.414 -6.387 1 92 91 ALA A N 1
ATOM 714 C CA . ALA A 1 91 ? 7.906 3.66 -6.844 1 92 91 ALA A CA 1
ATOM 715 C C . ALA A 1 91 ? 6.773 3.734 -5.824 1 92 91 ALA A C 1
ATOM 717 O O . ALA A 1 91 ? 5.598 3.758 -6.199 1 92 91 ALA A O 1
ATOM 718 N N . TYR A 1 92 ? 7.148 3.75 -4.625 1 94.06 92 TYR A N 1
ATOM 719 C CA . TYR A 1 92 ? 6.121 3.816 -3.592 1 94.06 92 TYR A CA 1
ATOM 720 C C . TYR A 1 92 ? 5.535 5.219 -3.496 1 94.06 92 TYR A C 1
ATOM 722 O O . TYR A 1 92 ? 4.344 5.383 -3.213 1 94.06 92 TYR A O 1
ATOM 730 N N . VAL A 1 93 ? 6.34 6.223 -3.699 1 95.69 93 VAL A N 1
ATOM 731 C CA . VAL A 1 93 ? 5.824 7.586 -3.766 1 95.69 93 VAL A CA 1
ATOM 732 C C . VAL A 1 93 ? 4.84 7.711 -4.926 1 95.69 93 VAL A C 1
ATOM 734 O O . VAL A 1 93 ? 3.76 8.289 -4.773 1 95.69 93 VAL A O 1
ATOM 737 N N . ASP A 1 94 ? 5.191 7.129 -6.035 1 96.31 94 ASP A N 1
ATOM 738 C CA . ASP A 1 94 ? 4.301 7.129 -7.195 1 96.31 94 ASP A CA 1
ATOM 739 C C . ASP A 1 94 ? 2.99 6.414 -6.879 1 96.31 94 ASP A C 1
ATOM 741 O O . ASP A 1 94 ? 1.923 6.836 -7.328 1 96.31 94 ASP A O 1
ATOM 745 N N . LEU A 1 95 ? 3.133 5.359 -6.152 1 96.19 95 LEU A N 1
ATOM 746 C CA . LEU A 1 95 ? 1.934 4.641 -5.734 1 96.19 95 LEU A CA 1
ATOM 747 C C . LEU A 1 95 ? 1.016 5.543 -4.918 1 96.19 95 LEU A C 1
ATOM 749 O O . LEU A 1 95 ? -0.193 5.59 -5.16 1 96.19 95 LEU A O 1
ATOM 753 N N . VAL A 1 96 ? 1.567 6.277 -3.965 1 96.25 96 VAL A N 1
ATOM 754 C CA . VAL A 1 96 ? 0.782 7.184 -3.135 1 96.25 96 VAL A CA 1
ATOM 755 C C . VAL A 1 96 ? 0.113 8.242 -4.012 1 96.25 96 VAL A C 1
ATOM 757 O O . VAL A 1 96 ? -1.062 8.562 -3.82 1 96.25 96 VAL A O 1
ATOM 760 N N . LYS A 1 97 ? 0.828 8.734 -4.965 1 96 97 LYS A N 1
ATOM 761 C CA . LYS A 1 97 ? 0.268 9.727 -5.879 1 96 97 LYS A CA 1
ATOM 762 C C . LYS A 1 97 ? -0.933 9.156 -6.633 1 96 97 LYS A C 1
ATOM 764 O O . LYS A 1 97 ? -1.958 9.828 -6.77 1 96 97 LYS A O 1
ATOM 769 N N . VAL A 1 98 ? -0.803 8.008 -7.109 1 95.12 98 VAL A N 1
ATOM 770 C CA . VAL A 1 98 ? -1.882 7.355 -7.848 1 95.12 98 VAL A CA 1
ATOM 771 C C . VAL A 1 98 ? -3.084 7.148 -6.926 1 95.12 98 VAL A C 1
ATOM 773 O O . VAL A 1 98 ? -4.227 7.395 -7.32 1 95.12 98 VAL A O 1
ATOM 776 N N . VAL A 1 99 ? -2.807 6.723 -5.73 1 94.44 99 VAL A N 1
ATOM 777 C CA . VAL A 1 99 ? -3.854 6.453 -4.75 1 94.44 99 VAL A CA 1
ATOM 778 C C . VAL A 1 99 ? -4.625 7.738 -4.449 1 94.44 99 VAL A C 1
ATOM 780 O O . VAL A 1 99 ? -5.855 7.727 -4.367 1 94.44 99 VAL A O 1
ATOM 783 N N . LEU A 1 100 ? -3.963 8.797 -4.391 1 94.12 100 LEU A N 1
ATOM 784 C CA . LEU A 1 100 ? -4.555 10.055 -3.951 1 94.12 100 LEU A CA 1
ATOM 785 C C . LEU A 1 100 ? -5.199 10.789 -5.121 1 94.12 100 LEU A C 1
ATOM 787 O O . LEU A 1 100 ? -5.965 11.734 -4.918 1 94.12 100 LEU A O 1
ATOM 791 N N . ASP A 1 101 ? -4.93 10.375 -6.375 1 92.56 101 ASP A N 1
ATOM 792 C CA . ASP A 1 101 ? -5.434 11.047 -7.57 1 92.56 101 ASP A CA 1
ATOM 793 C C . ASP A 1 101 ? -6.906 10.719 -7.805 1 92.56 101 ASP A C 1
ATOM 795 O O . ASP A 1 101 ? -7.23 9.711 -8.438 1 92.56 101 ASP A O 1
ATOM 799 N N . GLU A 1 102 ? -7.746 11.555 -7.445 1 88.75 102 GLU A N 1
ATOM 800 C CA . GLU A 1 102 ? -9.188 11.32 -7.531 1 88.75 102 GLU A CA 1
ATOM 801 C C . GLU A 1 102 ? -9.703 11.578 -8.945 1 88.75 102 GLU A C 1
ATOM 803 O O . GLU A 1 102 ? -10.875 11.344 -9.234 1 88.75 102 GLU A O 1
ATOM 808 N N . THR A 1 103 ? -8.844 12.086 -9.742 1 90.31 103 THR A N 1
ATOM 809 C CA . THR A 1 103 ? -9.273 12.305 -11.117 1 90.31 103 THR A CA 1
ATOM 810 C C . THR A 1 103 ? -9.258 11 -11.906 1 90.31 103 THR A C 1
ATOM 812 O O . THR A 1 103 ? -9.852 10.914 -12.984 1 90.31 103 THR A O 1
ATOM 815 N N . LEU A 1 104 ? -8.609 10 -11.359 1 90.25 104 LEU A N 1
ATOM 816 C CA . LEU A 1 104 ? -8.562 8.695 -12.008 1 90.25 104 LEU A CA 1
ATOM 817 C C . LEU A 1 104 ? -9.812 7.887 -11.695 1 90.25 104 LEU A C 1
ATOM 819 O O . LEU A 1 104 ? -10.281 7.875 -10.547 1 90.25 104 LEU A O 1
ATOM 823 N N . ALA A 1 105 ? -10.289 7.266 -12.742 1 89.25 105 ALA A N 1
ATOM 824 C CA . ALA A 1 105 ? -11.367 6.305 -12.516 1 89.25 105 ALA A CA 1
ATOM 825 C C . ALA A 1 105 ? -10.891 5.137 -11.656 1 89.25 105 ALA A C 1
ATOM 827 O O . ALA A 1 105 ? -9.703 4.793 -11.672 1 89.25 105 ALA A O 1
ATOM 828 N N . ALA A 1 106 ? -11.781 4.555 -10.961 1 86.5 106 ALA A N 1
ATOM 829 C CA . ALA A 1 106 ? -11.453 3.475 -10.031 1 86.5 106 ALA A CA 1
ATOM 830 C C . ALA A 1 106 ? -10.688 2.359 -10.742 1 86.5 106 ALA A C 1
ATOM 832 O O . ALA A 1 106 ? -9.68 1.863 -10.227 1 86.5 106 ALA A O 1
ATOM 833 N N . ALA A 1 107 ? -11.164 1.964 -11.93 1 89.81 107 ALA A N 1
ATOM 834 C CA . ALA A 1 107 ? -10.531 0.881 -12.68 1 89.81 107 ALA A CA 1
ATOM 835 C C . ALA A 1 107 ? -9.117 1.263 -13.102 1 89.81 107 ALA A C 1
ATOM 837 O O . ALA A 1 107 ? -8.203 0.44 -13.039 1 89.81 107 ALA A O 1
ATOM 838 N N . GLU A 1 108 ? -8.969 2.494 -13.562 1 92.88 108 GLU A N 1
ATOM 839 C CA . GLU A 1 108 ? -7.652 2.98 -13.969 1 92.88 108 GLU A CA 1
ATOM 840 C C . GLU A 1 108 ? -6.695 3.049 -12.789 1 92.88 108 GLU A C 1
ATOM 842 O O . GLU A 1 108 ? -5.531 2.656 -12.898 1 92.88 108 GLU A O 1
ATOM 847 N N . ARG A 1 109 ? -7.145 3.566 -11.719 1 92.62 109 ARG A N 1
ATOM 848 C CA . ARG A 1 109 ? -6.344 3.641 -10.508 1 92.62 109 ARG A CA 1
ATOM 849 C C . ARG A 1 109 ? -5.867 2.256 -10.078 1 92.62 109 ARG A C 1
ATOM 851 O O . ARG A 1 109 ? -4.684 2.061 -9.789 1 92.62 109 ARG A O 1
ATOM 858 N N . LYS A 1 110 ? -6.785 1.343 -10.07 1 92.75 110 LYS A N 1
ATOM 859 C CA . LYS A 1 110 ? -6.469 -0.034 -9.703 1 92.75 110 LYS A CA 1
ATOM 860 C C . LYS A 1 110 ? -5.375 -0.603 -10.609 1 92.75 110 LYS A C 1
ATOM 862 O O . LYS A 1 110 ? -4.418 -1.212 -10.125 1 92.75 110 LYS A O 1
ATOM 867 N N . GLU A 1 111 ? -5.5 -0.414 -11.859 1 95.19 111 GLU A N 1
ATOM 868 C CA . GLU A 1 111 ? -4.527 -0.932 -12.82 1 95.19 111 GLU A CA 1
ATOM 869 C C . GLU A 1 111 ? -3.16 -0.284 -12.625 1 95.19 111 GLU A C 1
ATOM 871 O O . GLU A 1 111 ? -2.135 -0.967 -12.648 1 95.19 111 GLU A O 1
ATOM 876 N N . ARG A 1 112 ? -3.154 0.972 -12.43 1 95.88 112 ARG A N 1
ATOM 877 C CA . ARG A 1 112 ? -1.889 1.675 -12.242 1 95.88 112 ARG A CA 1
ATOM 878 C C . ARG A 1 112 ? -1.211 1.242 -10.945 1 95.88 112 ARG A C 1
ATOM 880 O O . ARG A 1 112 ? 0.011 1.09 -10.898 1 95.88 112 ARG A O 1
ATOM 887 N N . MET A 1 113 ? -1.996 1.129 -9.891 1 95.94 113 MET A N 1
ATOM 888 C CA . MET A 1 113 ? -1.446 0.616 -8.641 1 95.94 113 MET A CA 1
ATOM 889 C C . MET A 1 113 ? -0.818 -0.759 -8.844 1 95.94 113 MET A C 1
ATOM 891 O O . MET A 1 113 ? 0.292 -1.016 -8.375 1 95.94 113 MET A O 1
ATOM 895 N N . ALA A 1 114 ? -1.528 -1.619 -9.531 1 96.25 114 ALA A N 1
ATOM 896 C CA . ALA A 1 114 ? -1.043 -2.971 -9.797 1 96.25 114 ALA A CA 1
ATOM 897 C C . ALA A 1 114 ? 0.254 -2.939 -10.602 1 96.25 114 ALA A C 1
ATOM 899 O O . ALA A 1 114 ? 1.2 -3.668 -10.289 1 96.25 114 ALA A O 1
ATOM 900 N N . GLU A 1 115 ? 0.289 -2.121 -11.586 1 97.44 115 GLU A N 1
ATOM 901 C CA . GLU A 1 115 ? 1.478 -1.996 -12.422 1 97.44 115 GLU A CA 1
ATOM 902 C C . GLU A 1 115 ? 2.689 -1.562 -11.602 1 97.44 115 GLU A C 1
ATOM 904 O O . GLU A 1 115 ? 3.768 -2.148 -11.719 1 97.44 115 GLU A O 1
ATOM 909 N N . LEU A 1 116 ? 2.508 -0.593 -10.812 1 96.31 116 LEU A N 1
ATOM 910 C CA . LEU A 1 116 ? 3.596 -0.08 -9.992 1 96.31 116 LEU A CA 1
ATOM 911 C C . LEU A 1 116 ? 4.082 -1.144 -9.008 1 96.31 116 LEU A C 1
ATOM 913 O O . LEU A 1 116 ? 5.289 -1.38 -8.891 1 96.31 116 LEU A O 1
ATOM 917 N N . LEU A 1 117 ? 3.172 -1.817 -8.367 1 96.62 117 LEU A N 1
ATOM 918 C CA . LEU A 1 117 ? 3.545 -2.824 -7.379 1 96.62 117 LEU A CA 1
ATOM 919 C C . LEU A 1 117 ? 4.164 -4.043 -8.055 1 96.62 117 LEU A C 1
ATOM 921 O O . LEU A 1 117 ? 5.109 -4.637 -7.523 1 96.62 117 LEU A O 1
ATOM 925 N N . ARG A 1 118 ? 3.629 -4.438 -9.172 1 97.06 118 ARG A N 1
ATOM 926 C CA . ARG A 1 118 ? 4.254 -5.52 -9.922 1 97.06 118 ARG A CA 1
ATOM 927 C C . ARG A 1 118 ? 5.695 -5.176 -10.281 1 97.06 118 ARG A C 1
ATOM 929 O O . ARG A 1 118 ? 6.582 -6.023 -10.188 1 97.06 118 ARG A O 1
ATOM 936 N N . GLY A 1 119 ? 5.879 -3.973 -10.727 1 96.5 119 GLY A N 1
ATOM 937 C CA . GLY A 1 119 ? 7.223 -3.537 -11.07 1 96.5 119 GLY A CA 1
ATOM 938 C C . GLY A 1 119 ? 8.203 -3.65 -9.914 1 96.5 119 GLY A C 1
ATOM 939 O O . GLY A 1 119 ? 9.383 -3.928 -10.125 1 96.5 119 GLY A O 1
ATOM 940 N N . GLU A 1 120 ? 7.68 -3.506 -8.727 1 94.75 120 GLU A N 1
ATOM 941 C CA . GLU A 1 120 ? 8.531 -3.5 -7.547 1 94.75 120 GLU A CA 1
ATOM 942 C C . GLU A 1 120 ? 8.656 -4.898 -6.945 1 94.75 120 GLU A C 1
ATOM 944 O O . GLU A 1 120 ? 9.695 -5.254 -6.395 1 94.75 120 GLU A O 1
ATOM 949 N N . LEU A 1 121 ? 7.613 -5.695 -7.113 1 96.38 121 LEU A N 1
ATOM 950 C CA . LEU A 1 121 ? 7.539 -6.852 -6.23 1 96.38 121 LEU A CA 1
ATOM 951 C C . LEU A 1 121 ? 7.598 -8.148 -7.027 1 96.38 121 LEU A C 1
ATOM 953 O O . LEU A 1 121 ? 7.965 -9.195 -6.488 1 96.38 121 LEU A O 1
ATOM 957 N N . ALA A 1 122 ? 7.23 -8.141 -8.266 1 96.75 122 ALA A N 1
ATOM 958 C CA . ALA A 1 122 ? 7.016 -9.398 -8.977 1 96.75 122 ALA A CA 1
ATOM 959 C C . ALA A 1 122 ? 8.312 -10.203 -9.07 1 96.75 122 ALA A C 1
ATOM 961 O O . ALA A 1 122 ? 8.328 -11.391 -8.758 1 96.75 122 ALA A O 1
ATOM 962 N N . VAL A 1 123 ? 9.383 -9.594 -9.484 1 96.88 123 VAL A N 1
ATOM 963 C CA . VAL A 1 123 ? 10.641 -10.312 -9.695 1 96.88 123 VAL A CA 1
ATOM 964 C C . VAL A 1 123 ? 11.219 -10.734 -8.352 1 96.88 123 VAL A C 1
ATOM 966 O O . VAL A 1 123 ? 11.531 -11.914 -8.148 1 96.88 123 VAL A O 1
ATOM 969 N N . PRO A 1 124 ? 11.344 -9.82 -7.414 1 97.69 124 PRO A N 1
ATOM 970 C CA . PRO A 1 124 ? 11.867 -10.289 -6.129 1 97.69 124 PRO A CA 1
ATOM 971 C C . PRO A 1 124 ? 11 -11.359 -5.484 1 97.69 124 PRO A C 1
ATOM 973 O O . PRO A 1 124 ? 11.516 -12.305 -4.879 1 97.69 124 PRO A O 1
ATOM 976 N N . LEU A 1 125 ? 9.719 -11.219 -5.586 1 97.56 125 LEU A N 1
ATOM 977 C CA . LEU A 1 125 ? 8.812 -12.211 -5.016 1 97.56 125 LEU A CA 1
ATOM 978 C C . LEU A 1 125 ? 8.969 -13.555 -5.719 1 97.56 125 LEU A C 1
ATOM 980 O O . LEU A 1 125 ? 8.961 -14.609 -5.07 1 97.56 125 LEU A O 1
ATOM 984 N N . SER A 1 126 ? 9.117 -13.539 -7.012 1 97.06 126 SER A N 1
ATOM 985 C CA . SER A 1 126 ? 9.32 -14.766 -7.766 1 97.06 126 SER A CA 1
ATOM 986 C C . SER A 1 126 ? 10.586 -15.484 -7.316 1 97.06 126 SER A C 1
ATOM 988 O O . SER A 1 126 ? 10.609 -16.719 -7.215 1 97.06 126 SER A O 1
ATOM 990 N N . ARG A 1 127 ? 11.617 -14.773 -7.043 1 96.88 127 ARG A N 1
ATOM 991 C CA . ARG A 1 127 ? 12.875 -15.367 -6.578 1 96.88 127 ARG A CA 1
ATOM 992 C C . ARG A 1 127 ? 12.703 -16 -5.203 1 96.88 127 ARG A C 1
ATOM 994 O O . ARG A 1 127 ? 13.195 -17.109 -4.957 1 96.88 127 ARG A O 1
ATOM 1001 N N . GLN A 1 128 ? 11.992 -15.32 -4.379 1 96.94 128 GLN A N 1
ATOM 1002 C CA . GLN A 1 128 ? 11.742 -15.859 -3.047 1 96.94 128 GLN A CA 1
ATOM 1003 C C . GLN A 1 128 ? 10.883 -17.109 -3.111 1 96.94 128 GLN A C 1
ATOM 1005 O O . GLN A 1 128 ? 11.133 -18.078 -2.389 1 96.94 128 GLN A O 1
ATOM 1010 N N . LEU A 1 129 ? 9.922 -17.109 -3.941 1 95.88 129 LEU A N 1
ATOM 1011 C CA . LEU A 1 129 ? 9.062 -18.281 -4.117 1 95.88 129 LEU A CA 1
ATOM 1012 C C . LEU A 1 129 ? 9.859 -19.469 -4.637 1 95.88 129 LEU A C 1
ATOM 1014 O O . LEU A 1 129 ? 9.633 -20.594 -4.215 1 95.88 129 LEU A O 1
ATOM 1018 N N . ASN A 1 130 ? 10.742 -19.156 -5.57 1 94.44 130 ASN A N 1
ATOM 1019 C CA . ASN A 1 130 ? 11.578 -20.219 -6.137 1 94.44 130 ASN A CA 1
ATOM 1020 C C . ASN A 1 130 ? 12.352 -20.953 -5.059 1 94.44 130 ASN A C 1
ATOM 1022 O O . ASN A 1 130 ? 12.594 -22.156 -5.176 1 94.44 130 ASN A O 1
ATOM 1026 N N . GLU A 1 131 ? 12.742 -20.312 -4.047 1 94.25 131 GLU A N 1
ATOM 1027 C CA . GLU A 1 131 ? 13.5 -20.922 -2.953 1 94.25 131 GLU A CA 1
ATOM 1028 C C . GLU A 1 131 ? 12.602 -21.766 -2.061 1 94.25 131 GLU A C 1
ATOM 1030 O O . GLU A 1 131 ? 13.094 -22.578 -1.266 1 94.25 131 GLU A O 1
ATOM 1035 N N . ARG A 1 132 ? 11.312 -21.672 -2.256 1 93.25 132 ARG A N 1
ATOM 1036 C CA . ARG A 1 132 ? 10.438 -22.234 -1.243 1 93.25 132 ARG A CA 1
ATOM 1037 C C . ARG A 1 132 ? 9.461 -23.234 -1.863 1 93.25 132 ARG A C 1
ATOM 1039 O O . ARG A 1 132 ? 8.844 -24.031 -1.152 1 93.25 132 ARG A O 1
ATOM 1046 N N . VAL A 1 133 ? 9.289 -23.125 -3.076 1 92.19 133 VAL A N 1
ATOM 1047 C CA . VAL A 1 133 ? 8.312 -23.953 -3.77 1 92.19 133 VAL A CA 1
ATOM 1048 C C . VAL A 1 133 ? 9.023 -25.031 -4.578 1 92.19 133 VAL A C 1
ATOM 1050 O O . VAL A 1 133 ? 10.031 -24.75 -5.234 1 92.19 133 VAL A O 1
ATOM 1053 N N . ASP A 1 134 ? 8.508 -26.234 -4.543 1 86.94 134 ASP A N 1
ATOM 1054 C CA . ASP A 1 134 ? 9 -27.328 -5.379 1 86.94 134 ASP A CA 1
ATOM 1055 C C . ASP A 1 134 ? 8.445 -27.219 -6.797 1 86.94 134 ASP A C 1
ATOM 1057 O O . ASP A 1 134 ? 7.242 -27.375 -7.012 1 86.94 134 ASP A O 1
ATOM 1061 N N . CYS A 1 135 ? 9.383 -27.016 -7.707 1 80.75 135 CYS A N 1
ATOM 1062 C CA . CYS A 1 135 ? 8.977 -26.812 -9.094 1 80.75 135 CYS A CA 1
ATOM 1063 C C . CYS A 1 135 ? 9.375 -28.016 -9.953 1 80.75 135 CYS A C 1
ATOM 1065 O O . CYS A 1 135 ? 9.445 -27.906 -11.18 1 80.75 135 CYS A O 1
ATOM 1067 N N . SER A 1 136 ? 9.594 -29.156 -9.398 1 81.88 136 SER A N 1
ATOM 1068 C CA . SER A 1 136 ? 10.203 -30.281 -10.102 1 81.88 136 SER A CA 1
ATOM 1069 C C . SER A 1 136 ? 9.258 -30.844 -11.164 1 81.88 136 SER A C 1
ATOM 1071 O O . SER A 1 136 ? 9.695 -31.531 -12.078 1 81.88 136 SER A O 1
ATOM 1073 N N . TYR A 1 137 ? 8.008 -30.562 -11.047 1 79.75 137 TYR A N 1
ATOM 1074 C CA . TYR A 1 137 ? 7.047 -31.094 -12 1 79.75 137 TYR A CA 1
ATOM 1075 C C . TYR A 1 137 ? 6.848 -30.141 -13.172 1 79.75 137 TYR A C 1
ATOM 1077 O O . TYR A 1 137 ? 6.141 -30.453 -14.133 1 79.75 137 TYR A O 1
ATOM 1085 N N . ILE A 1 138 ? 7.426 -28.953 -13.203 1 81.38 138 ILE A N 1
ATOM 1086 C CA . ILE A 1 138 ? 7.41 -27.969 -14.273 1 81.38 138 ILE A CA 1
ATOM 1087 C C . ILE A 1 138 ? 8.727 -28.031 -15.055 1 81.38 138 ILE A C 1
ATOM 1089 O O . ILE A 1 138 ? 9.797 -28.141 -14.461 1 81.38 138 ILE A O 1
ATOM 1093 N N . PRO A 1 139 ? 8.586 -28.125 -16.359 1 83.56 139 PRO A N 1
ATOM 1094 C CA . PRO A 1 139 ? 9.828 -28.094 -17.125 1 83.56 139 PRO A CA 1
ATOM 1095 C C . PRO A 1 139 ? 10.75 -26.938 -16.719 1 83.56 139 PRO A C 1
ATOM 1097 O O . PRO A 1 139 ? 10.273 -25.828 -16.469 1 83.56 139 PRO A O 1
ATOM 1100 N N . GLU A 1 140 ? 12.039 -27.172 -16.641 1 83.38 140 GLU A N 1
ATOM 1101 C CA . GLU A 1 140 ? 13.039 -26.203 -16.188 1 83.38 140 GLU A CA 1
ATOM 1102 C C . GLU A 1 140 ? 12.953 -24.906 -17 1 83.38 140 GLU A C 1
ATOM 1104 O O . GLU A 1 140 ? 13.086 -23.812 -16.453 1 83.38 140 GLU A O 1
ATOM 1109 N N . SER A 1 141 ? 12.703 -25.047 -18.312 1 85.25 141 SER A N 1
ATOM 111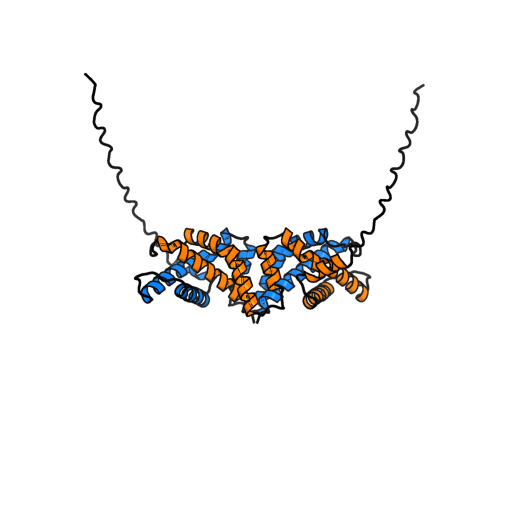0 C CA . SER A 1 141 ? 12.68 -23.906 -19.219 1 85.25 141 SER A CA 1
ATOM 1111 C C . SER A 1 141 ? 11.484 -23 -18.922 1 85.25 141 SER A C 1
ATOM 1113 O O . SER A 1 141 ? 11.445 -21.844 -19.359 1 85.25 141 SER A O 1
ATOM 1115 N N . MET A 1 142 ? 10.477 -23.5 -18.109 1 88.12 142 MET A N 1
ATOM 1116 C CA . MET A 1 142 ? 9.242 -22.766 -17.875 1 88.12 142 MET A CA 1
ATOM 1117 C C . MET A 1 142 ? 9.18 -22.266 -16.438 1 88.12 142 MET A C 1
ATOM 1119 O O . MET A 1 142 ? 8.344 -21.422 -16.109 1 88.12 142 MET A O 1
ATOM 1123 N N . GLU A 1 143 ? 10.055 -22.734 -15.602 1 88.31 143 GLU A N 1
ATOM 1124 C CA . GLU A 1 143 ? 9.984 -22.453 -14.172 1 88.31 143 GLU A CA 1
ATOM 1125 C C . GLU A 1 143 ? 10 -20.953 -13.906 1 88.31 143 GLU A C 1
ATOM 1127 O O . GLU A 1 143 ? 9.133 -20.438 -13.203 1 88.31 143 GLU A O 1
ATOM 1132 N N . GLY A 1 144 ? 10.977 -20.266 -14.523 1 89.5 144 GLY A N 1
ATOM 1133 C CA . GLY A 1 144 ? 11.086 -18.828 -14.336 1 89.5 144 GLY A CA 1
ATOM 1134 C C . GLY A 1 144 ? 9.836 -18.078 -14.75 1 89.5 144 GLY A C 1
ATOM 1135 O O . GLY A 1 144 ? 9.391 -17.172 -14.039 1 89.5 144 GLY A O 1
ATOM 1136 N N . LYS A 1 145 ? 9.289 -18.469 -15.812 1 90.75 145 LYS A N 1
ATOM 1137 C CA . LYS A 1 145 ? 8.086 -17.828 -16.312 1 90.75 145 LYS A CA 1
ATOM 1138 C C . LYS A 1 145 ? 6.898 -18.062 -15.391 1 90.75 145 LYS A C 1
ATOM 1140 O O . LYS A 1 145 ? 6.16 -17.125 -15.078 1 90.75 145 LYS A O 1
ATOM 1145 N N . VAL A 1 146 ? 6.719 -19.297 -14.984 1 90.81 146 VAL A N 1
ATOM 1146 C CA . VAL A 1 146 ? 5.594 -19.641 -14.125 1 90.81 146 VAL A CA 1
ATOM 1147 C C . VAL A 1 146 ? 5.703 -18.891 -12.797 1 90.81 146 VAL A C 1
ATOM 1149 O O . VAL A 1 146 ? 4.727 -18.297 -12.336 1 90.81 146 VAL A O 1
ATOM 1152 N N . LEU A 1 147 ? 6.871 -18.859 -12.25 1 94.31 147 LEU A N 1
ATOM 1153 C CA . LEU A 1 147 ? 7.105 -18.172 -10.984 1 94.31 147 LEU A CA 1
ATOM 1154 C C . LEU A 1 147 ? 6.793 -16.688 -11.102 1 94.31 147 LEU A C 1
ATOM 1156 O O . LEU A 1 147 ? 6.133 -16.125 -10.234 1 94.31 147 LEU A O 1
ATOM 1160 N N . LYS A 1 148 ? 7.23 -16.125 -12.156 1 95.12 148 LYS A N 1
ATOM 1161 C CA . LYS A 1 148 ? 6.996 -14.703 -12.367 1 95.12 148 LYS A CA 1
ATOM 1162 C C . LYS A 1 148 ? 5.504 -14.406 -12.523 1 95.12 148 LYS A C 1
ATOM 1164 O O . LYS A 1 148 ? 4.984 -13.469 -11.914 1 95.12 148 LYS A O 1
ATOM 1169 N N . ILE A 1 149 ? 4.82 -15.156 -13.289 1 95.38 149 ILE A N 1
ATOM 1170 C CA . ILE A 1 149 ? 3.4 -14.945 -13.531 1 95.38 149 ILE A CA 1
ATOM 1171 C C . ILE A 1 149 ? 2.617 -15.125 -12.234 1 95.38 149 ILE A C 1
ATOM 1173 O O . ILE A 1 149 ? 1.728 -14.328 -11.922 1 95.38 149 ILE A O 1
ATOM 1177 N N . VAL A 1 150 ? 2.984 -16.156 -11.539 1 95.19 150 VAL A N 1
ATOM 1178 C CA . VAL A 1 150 ? 2.311 -16.391 -10.266 1 95.19 150 VAL A CA 1
ATOM 1179 C C . VAL A 1 150 ? 2.539 -15.203 -9.336 1 95.19 150 VAL A C 1
ATOM 1181 O O . VAL A 1 150 ? 1.599 -14.703 -8.711 1 95.19 150 VAL A O 1
ATOM 1184 N N . ALA A 1 151 ? 3.75 -14.734 -9.234 1 97.31 151 ALA A N 1
ATOM 1185 C CA . ALA A 1 151 ? 4.066 -13.57 -8.406 1 97.31 151 ALA A CA 1
ATOM 1186 C C . ALA A 1 151 ? 3.256 -12.359 -8.844 1 97.31 151 ALA A C 1
ATOM 1188 O O . ALA A 1 151 ? 2.701 -11.641 -8.008 1 97.31 151 ALA A O 1
ATOM 1189 N N . GLU A 1 152 ? 3.17 -12.156 -10.102 1 97.75 152 GLU A N 1
ATOM 1190 C CA . GLU A 1 152 ? 2.398 -11.039 -10.641 1 97.75 152 GLU A CA 1
ATOM 1191 C C . GLU A 1 152 ? 0.93 -11.141 -10.234 1 97.75 152 GLU A C 1
ATOM 1193 O O . GLU A 1 152 ? 0.32 -10.141 -9.844 1 97.75 152 GLU A O 1
ATOM 1198 N N . LYS A 1 153 ? 0.383 -12.297 -10.336 1 96.81 153 LYS A N 1
ATOM 1199 C CA . LYS A 1 153 ? -1.033 -12.461 -10.023 1 96.81 153 LYS A CA 1
ATOM 1200 C C . LYS A 1 153 ? -1.282 -12.32 -8.523 1 96.81 153 LYS A C 1
ATOM 1202 O O . LYS A 1 153 ? -2.328 -11.82 -8.109 1 96.81 153 LYS A O 1
ATOM 1207 N N . MET A 1 154 ? -0.312 -12.805 -7.754 1 96.25 154 MET A N 1
ATOM 1208 C CA . MET A 1 154 ? -0.418 -12.578 -6.312 1 96.25 154 MET A CA 1
ATOM 1209 C C . MET A 1 154 ? -0.435 -11.086 -5.996 1 96.25 154 MET A C 1
ATOM 1211 O O . MET A 1 154 ? -1.238 -10.633 -5.18 1 96.25 154 MET A O 1
ATOM 1215 N N . VAL A 1 155 ? 0.38 -10.312 -6.609 1 97.06 155 VAL A N 1
ATOM 1216 C CA . VAL A 1 155 ? 0.415 -8.867 -6.426 1 97.06 155 VAL A CA 1
ATOM 1217 C C . VAL A 1 155 ? -0.914 -8.258 -6.867 1 97.06 155 VAL A C 1
ATOM 1219 O O . VAL A 1 155 ? -1.455 -7.379 -6.191 1 97.06 155 VAL A O 1
ATOM 1222 N N . ASN A 1 156 ? -1.443 -8.742 -7.977 1 95.81 156 ASN A N 1
ATOM 1223 C CA . ASN A 1 156 ? -2.74 -8.258 -8.438 1 95.81 156 ASN A CA 1
ATOM 1224 C C . ASN A 1 156 ? -3.834 -8.508 -7.406 1 95.81 156 ASN A C 1
ATOM 1226 O O . ASN A 1 156 ? -4.73 -7.68 -7.234 1 95.81 156 ASN A O 1
ATOM 1230 N N . GLU A 1 157 ? -3.756 -9.641 -6.773 1 94.25 157 GLU A N 1
ATOM 1231 C CA . GLU A 1 157 ? -4.754 -9.953 -5.754 1 94.25 157 GLU A CA 1
ATOM 1232 C C . GLU A 1 157 ? -4.68 -8.969 -4.59 1 94.25 157 GLU A C 1
ATOM 1234 O O . GLU A 1 157 ? -5.707 -8.57 -4.039 1 94.25 157 GLU A O 1
ATOM 1239 N N . ILE A 1 158 ? -3.467 -8.625 -4.238 1 94.06 158 ILE A N 1
ATOM 1240 C CA . ILE A 1 158 ? -3.273 -7.645 -3.17 1 94.06 158 ILE A CA 1
ATOM 1241 C C . ILE A 1 158 ? -3.963 -6.332 -3.541 1 94.06 158 ILE A C 1
ATOM 1243 O O . ILE A 1 158 ? -4.699 -5.762 -2.734 1 94.06 158 ILE A O 1
ATOM 1247 N N . VAL A 1 159 ? -3.75 -5.883 -4.738 1 94 159 VAL A N 1
ATOM 1248 C CA . VAL A 1 159 ? -4.312 -4.613 -5.184 1 94 159 VAL A CA 1
ATOM 1249 C C . VAL A 1 159 ? -5.832 -4.723 -5.281 1 94 159 VAL A C 1
ATOM 1251 O O . VAL A 1 159 ? -6.555 -3.822 -4.855 1 94 159 VAL A O 1
ATOM 1254 N N . ALA A 1 160 ? -6.305 -5.809 -5.812 1 91.56 160 ALA A N 1
ATOM 1255 C CA . ALA A 1 160 ? -7.746 -6.02 -5.945 1 91.56 160 ALA A CA 1
ATOM 1256 C C . ALA A 1 160 ? -8.43 -5.98 -4.582 1 91.56 160 ALA A C 1
ATOM 1258 O O . ALA A 1 160 ? -9.5 -5.375 -4.434 1 91.56 160 ALA A O 1
ATOM 1259 N N . ALA A 1 161 ? -7.801 -6.574 -3.652 1 90.44 161 ALA A N 1
ATOM 1260 C CA . ALA A 1 161 ? -8.367 -6.617 -2.307 1 90.44 161 ALA A CA 1
ATOM 1261 C C . ALA A 1 161 ? -8.344 -5.234 -1.658 1 90.44 161 ALA A C 1
ATOM 1263 O O . ALA A 1 161 ? -9.234 -4.891 -0.883 1 90.44 161 ALA A O 1
ATOM 1264 N N . ALA A 1 162 ? -7.348 -4.504 -1.96 1 88.69 162 ALA A N 1
ATOM 1265 C CA . ALA A 1 162 ? -7.172 -3.186 -1.354 1 88.69 162 ALA A CA 1
ATOM 1266 C C . ALA A 1 162 ? -8.234 -2.209 -1.851 1 88.69 162 ALA A C 1
ATOM 1268 O O . ALA A 1 162 ? -8.719 -1.37 -1.088 1 88.69 162 ALA A O 1
ATOM 1269 N N . VAL A 1 163 ? -8.594 -2.307 -3.084 1 83.19 163 VAL A N 1
ATOM 1270 C CA . VAL A 1 163 ? -9.469 -1.322 -3.709 1 83.19 163 VAL A CA 1
ATOM 1271 C C . VAL A 1 163 ? -10.922 -1.757 -3.557 1 83.19 163 VAL A C 1
ATOM 1273 O O . VAL A 1 163 ? -11.836 -0.928 -3.623 1 83.19 163 VAL A O 1
ATOM 1276 N N . LYS A 1 164 ? -11.367 -3.15 -3.553 1 67.06 164 LYS A N 1
ATOM 1277 C CA . LYS A 1 164 ? -12.727 -3.668 -3.439 1 67.06 164 LYS A CA 1
ATOM 1278 C C . LYS A 1 164 ? -13.398 -3.164 -2.168 1 67.06 164 LYS A C 1
ATOM 1280 O O . LYS A 1 164 ? -14.625 -3.184 -2.061 1 67.06 164 LYS A O 1
ATOM 1285 N N . SER A 1 165 ? -12.836 -2.684 -1.155 1 52.41 165 SER A N 1
ATOM 1286 C CA . SER A 1 165 ? -13.531 -2.512 0.117 1 52.41 165 SER A CA 1
ATOM 1287 C C . SER A 1 165 ? -14.773 -1.64 -0.044 1 52.41 165 SER A C 1
ATOM 1289 O O . SER A 1 165 ? -15.43 -1.298 0.942 1 52.41 165 SER A O 1
ATOM 1291 N N . ASP A 1 166 ? -15.312 -1.212 -1.081 1 45.88 166 ASP A N 1
ATOM 1292 C CA . ASP A 1 166 ? -16.672 -0.701 -0.994 1 45.88 166 ASP A CA 1
ATOM 1293 C C . ASP A 1 166 ? -17.688 -1.805 -1.274 1 45.88 166 ASP A C 1
ATOM 1295 O O . ASP A 1 166 ? -17.469 -2.656 -2.137 1 45.88 166 ASP A O 1
ATOM 1299 N N . MET B 1 1 ? 65.688 -48.156 -19.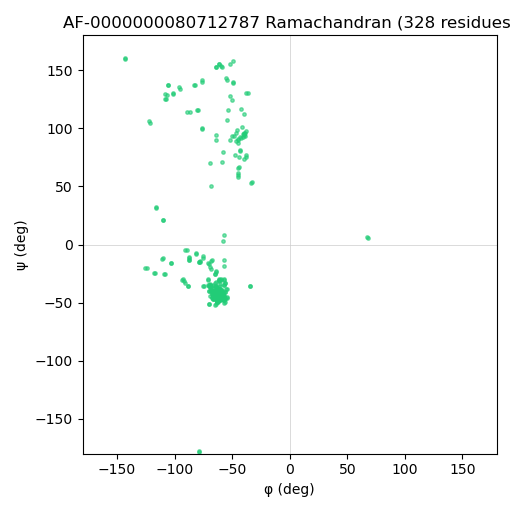188 1 27.12 1 MET B N 1
ATOM 1300 C CA . MET B 1 1 ? 64.625 -49.125 -19 1 27.12 1 MET B CA 1
ATOM 1301 C C . MET B 1 1 ? 63.5 -48.562 -18.141 1 27.12 1 MET B C 1
ATOM 1303 O O . MET B 1 1 ? 63.625 -48.531 -16.906 1 27.12 1 MET B O 1
ATOM 1307 N N . LEU B 1 2 ? 63.031 -47.375 -18.531 1 29.7 2 LEU B N 1
ATOM 1308 C CA . LEU B 1 2 ? 62.25 -46.375 -17.828 1 29.7 2 LEU B CA 1
ATOM 1309 C C . LEU B 1 2 ? 60.875 -46.906 -17.453 1 29.7 2 LEU B C 1
ATOM 1311 O O . LEU B 1 2 ? 60.125 -47.344 -18.312 1 29.7 2 LEU B O 1
ATOM 1315 N N . LEU B 1 3 ? 60.844 -47.531 -16.188 1 30.08 3 LEU B N 1
ATOM 1316 C CA . LEU B 1 3 ? 59.719 -48.188 -15.531 1 30.08 3 LEU B CA 1
ATOM 1317 C C . LEU B 1 3 ? 58.438 -47.344 -15.617 1 30.08 3 LEU B C 1
ATOM 1319 O O . LEU B 1 3 ? 58.438 -46.156 -15.234 1 30.08 3 LEU B O 1
ATOM 1323 N N . LEU B 1 4 ? 57.531 -47.656 -16.594 1 30.39 4 LEU B N 1
ATOM 1324 C CA . LEU B 1 4 ? 56.25 -47.094 -16.969 1 30.39 4 LEU B CA 1
ATOM 1325 C C . LEU B 1 4 ? 55.25 -47.156 -15.812 1 30.39 4 LEU B C 1
ATOM 1327 O O . LEU B 1 4 ? 54.938 -48.25 -15.32 1 30.39 4 LEU B O 1
ATOM 1331 N N . PRO B 1 5 ? 55.438 -46.312 -14.727 1 33.31 5 PRO B N 1
ATOM 1332 C CA . PRO B 1 5 ? 54.594 -46.594 -13.562 1 33.31 5 PRO B CA 1
ATOM 1333 C C . PRO B 1 5 ? 53.125 -46.719 -13.93 1 33.31 5 PRO B C 1
ATOM 1335 O O . PRO B 1 5 ? 52.688 -46.188 -14.945 1 33.31 5 PRO B O 1
ATOM 1338 N N . ARG B 1 6 ? 52.562 -47.875 -13.562 1 33.75 6 ARG B N 1
ATOM 1339 C CA . ARG B 1 6 ? 51.25 -48.406 -13.781 1 33.75 6 ARG B CA 1
ATOM 1340 C C . ARG B 1 6 ? 50.156 -47.406 -13.43 1 33.75 6 ARG B C 1
ATOM 1342 O O . ARG B 1 6 ? 50.406 -46.469 -12.672 1 33.75 6 ARG B O 1
ATOM 1349 N N . ASP B 1 7 ? 48.938 -47.656 -14.055 1 26.78 7 ASP B N 1
ATOM 1350 C CA . ASP B 1 7 ? 47.656 -47.031 -14.375 1 26.78 7 ASP B CA 1
ATOM 1351 C C . ASP B 1 7 ? 46.812 -46.812 -13.117 1 26.78 7 ASP B C 1
ATOM 1353 O O . ASP B 1 7 ? 46.5 -47.781 -12.406 1 26.78 7 ASP B O 1
ATOM 1357 N N . THR B 1 8 ? 47.188 -45.875 -12.211 1 27.83 8 THR B N 1
ATOM 1358 C CA . THR B 1 8 ? 46.438 -45.562 -11.016 1 27.83 8 THR B CA 1
ATOM 1359 C C . THR B 1 8 ? 44.938 -45.438 -11.344 1 27.83 8 THR B C 1
ATOM 1361 O O . THR B 1 8 ? 44.531 -44.5 -11.984 1 27.83 8 THR B O 1
ATOM 1364 N N . ARG B 1 9 ? 44.312 -46.562 -11.836 1 31.8 9 ARG B N 1
ATOM 1365 C CA . ARG B 1 9 ? 42.875 -46.625 -12.109 1 31.8 9 ARG B CA 1
ATOM 1366 C C . ARG B 1 9 ? 42.062 -45.938 -11.008 1 31.8 9 ARG B C 1
ATOM 1368 O O . ARG B 1 9 ? 42.219 -46.25 -9.828 1 31.8 9 ARG B O 1
ATOM 1375 N N . GLN B 1 10 ? 41.562 -44.625 -11.25 1 23.84 10 GLN B N 1
ATOM 1376 C CA . GLN B 1 10 ? 40.719 -43.688 -10.523 1 23.84 10 GLN B CA 1
ATOM 1377 C C . GLN B 1 10 ? 39.5 -44.406 -9.953 1 23.84 10 GLN B C 1
ATOM 1379 O O . GLN B 1 10 ? 38.812 -45.156 -10.664 1 23.84 10 GLN B O 1
ATOM 1384 N N . ARG B 1 11 ? 39.531 -44.938 -8.734 1 28.36 11 ARG B N 1
ATOM 1385 C CA . ARG B 1 11 ? 38.375 -45.531 -8.039 1 28.36 11 ARG B CA 1
ATOM 1386 C C . ARG B 1 11 ? 37.125 -44.719 -8.273 1 28.36 11 ARG B C 1
ATOM 1388 O O . ARG B 1 11 ? 37.125 -43.5 -8.188 1 28.36 11 ARG B O 1
ATOM 1395 N N . PRO B 1 12 ? 36.094 -45.281 -9.031 1 25.38 12 PRO B N 1
ATOM 1396 C CA . PRO B 1 12 ? 34.844 -44.594 -9.312 1 25.38 12 PRO B CA 1
ATOM 1397 C C . PRO B 1 12 ? 34.156 -44.094 -8.047 1 25.38 12 PRO B C 1
ATOM 1399 O O . PRO B 1 12 ? 34.375 -44.656 -6.961 1 25.38 12 PRO B O 1
ATOM 1402 N N . ALA B 1 13 ? 34 -42.719 -7.863 1 27.06 13 ALA B N 1
ATOM 1403 C CA . ALA B 1 13 ? 33.281 -42 -6.805 1 27.06 13 ALA B CA 1
ATOM 1404 C C . ALA B 1 13 ? 31.969 -42.688 -6.465 1 27.06 13 ALA B C 1
ATOM 1406 O O . ALA B 1 13 ? 31.156 -43 -7.355 1 27.06 13 ALA B O 1
ATOM 1407 N N . ARG B 1 14 ? 31.922 -43.594 -5.48 1 26.72 14 ARG B N 1
ATOM 1408 C CA . ARG B 1 14 ? 30.703 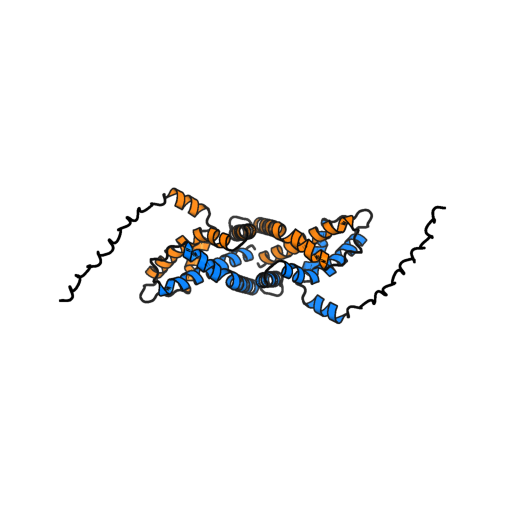-44.188 -4.898 1 26.72 14 ARG B CA 1
ATOM 1409 C C . ARG B 1 14 ? 29.594 -43.156 -4.797 1 26.72 14 ARG B C 1
ATOM 1411 O O . ARG B 1 14 ? 29.797 -42.062 -4.238 1 26.72 14 ARG B O 1
ATOM 1418 N N . LEU B 1 15 ? 28.641 -43.062 -5.723 1 24.31 15 LEU B N 1
ATOM 1419 C CA . LEU B 1 15 ? 27.359 -42.344 -5.691 1 24.31 15 LEU B CA 1
ATOM 1420 C C . LEU B 1 15 ? 26.656 -42.562 -4.359 1 24.31 15 LEU B C 1
ATOM 1422 O O . LEU B 1 15 ? 26.312 -43.719 -4.016 1 24.31 15 LEU B O 1
ATOM 1426 N N . LEU B 1 16 ? 27.078 -41.938 -3.285 1 24.83 16 LEU B N 1
ATOM 1427 C CA . LEU B 1 16 ? 26.344 -42 -2.027 1 24.83 16 LEU B CA 1
ATOM 1428 C C . LEU B 1 16 ? 24.844 -41.844 -2.27 1 24.83 16 LEU B C 1
ATOM 1430 O O . LEU B 1 16 ? 24.406 -40.875 -2.895 1 24.83 16 LEU B O 1
ATOM 1434 N N . HIS B 1 17 ? 24.078 -42.906 -2.447 1 25.02 17 HIS B N 1
ATOM 1435 C CA . HIS B 1 17 ? 22.625 -43.031 -2.371 1 25.02 17 HIS B CA 1
ATOM 1436 C C . HIS B 1 17 ? 22.078 -42.312 -1.144 1 25.02 17 HIS B C 1
ATOM 1438 O O . HIS B 1 17 ? 22.156 -42.812 -0.028 1 25.02 17 HIS B O 1
ATOM 1444 N N . ARG B 1 18 ? 22.234 -41.062 -0.953 1 26.23 18 ARG B N 1
ATOM 1445 C CA . ARG B 1 18 ? 21.531 -40.438 0.152 1 26.23 18 ARG B CA 1
ATOM 1446 C C . ARG B 1 18 ? 20.047 -40.812 0.138 1 26.23 18 ARG B C 1
ATOM 1448 O O . ARG B 1 18 ? 19.359 -40.625 -0.866 1 26.23 18 ARG B O 1
ATOM 1455 N N . GLU B 1 19 ? 19.672 -41.812 0.838 1 27.75 19 GLU B N 1
ATOM 1456 C CA . GLU B 1 19 ? 18.297 -42.156 1.188 1 27.75 19 GLU B CA 1
ATOM 1457 C C . GLU B 1 19 ? 17.469 -40.906 1.512 1 27.75 19 GLU B C 1
ATOM 1459 O O . GLU B 1 19 ? 17.875 -40.094 2.334 1 27.75 19 GLU B O 1
ATOM 1464 N N . PHE B 1 20 ? 16.766 -40.406 0.574 1 26.52 20 PHE B N 1
ATOM 1465 C CA . PHE B 1 20 ? 15.711 -39.438 0.758 1 26.52 20 PHE B CA 1
ATOM 1466 C C . PHE B 1 20 ? 14.812 -39.812 1.931 1 26.52 20 PHE B C 1
ATOM 1468 O O . PHE B 1 20 ? 14.078 -40.781 1.866 1 26.52 20 PHE B O 1
ATOM 1475 N N . THR B 1 21 ? 15.305 -39.781 3.152 1 31.25 21 THR B N 1
ATOM 1476 C CA . THR B 1 21 ? 14.32 -39.875 4.23 1 31.25 21 THR B CA 1
ATOM 1477 C C . THR B 1 21 ? 13.148 -38.938 3.969 1 31.25 21 THR B C 1
ATOM 1479 O O . THR B 1 21 ? 13.344 -37.719 3.779 1 31.25 21 THR B O 1
ATOM 1482 N N . GLY B 1 22 ? 12.117 -39.312 3.291 1 30.52 22 GLY B N 1
ATOM 1483 C CA . GLY B 1 22 ? 10.773 -38.781 3.143 1 30.52 22 GLY B CA 1
ATOM 1484 C C . GLY B 1 22 ? 10.25 -38.125 4.41 1 30.52 22 GLY B C 1
ATOM 1485 O O . GLY B 1 22 ? 9.688 -38.812 5.273 1 30.52 22 GLY B O 1
ATOM 1486 N N . VAL B 1 23 ? 10.953 -37.25 4.93 1 28.62 23 VAL B N 1
ATOM 1487 C CA . VAL B 1 23 ? 10.312 -36.531 6.039 1 28.62 23 VAL B CA 1
ATOM 1488 C C . VAL B 1 23 ? 8.875 -36.188 5.668 1 28.62 23 VAL B C 1
ATOM 1490 O O . VAL B 1 23 ? 8.648 -35.406 4.734 1 28.62 23 VAL B O 1
ATOM 1493 N N . ARG B 1 24 ? 7.926 -37.094 5.785 1 31.69 24 ARG B N 1
ATOM 1494 C CA . ARG B 1 24 ? 6.492 -36.844 5.867 1 31.69 24 ARG B CA 1
ATOM 1495 C C . ARG B 1 24 ? 6.211 -35.594 6.695 1 31.69 24 ARG B C 1
ATOM 1497 O O . ARG B 1 24 ? 6.477 -35.562 7.898 1 31.69 24 ARG B O 1
ATOM 1504 N N . LEU B 1 25 ? 6.43 -34.562 6.188 1 35.41 25 LEU B N 1
ATOM 1505 C CA . LEU B 1 25 ? 5.848 -33.406 6.898 1 35.41 25 LEU B CA 1
ATOM 1506 C C . LEU B 1 25 ? 4.457 -33.75 7.422 1 35.41 25 LEU B C 1
ATOM 1508 O O . LEU B 1 25 ? 3.602 -34.219 6.668 1 35.41 25 LEU B O 1
ATOM 1512 N N . HIS B 1 26 ? 4.328 -34.188 8.656 1 33.81 26 HIS B N 1
ATOM 1513 C CA . HIS B 1 26 ? 3.088 -34.5 9.352 1 33.81 26 HIS B CA 1
ATOM 1514 C C . HIS B 1 26 ? 1.97 -33.531 8.953 1 33.81 26 HIS B C 1
ATOM 1516 O O . HIS B 1 26 ? 2.225 -32.375 8.656 1 33.81 26 HIS B O 1
ATOM 1522 N N . ALA B 1 27 ? 0.81 -34.062 8.602 1 38.5 27 ALA B N 1
ATOM 1523 C CA . ALA B 1 27 ? -0.471 -33.406 8.32 1 38.5 27 ALA B CA 1
ATOM 1524 C C . ALA B 1 27 ? -0.675 -32.188 9.203 1 38.5 27 ALA B C 1
ATOM 1526 O O . ALA B 1 27 ? -1.296 -31.219 8.789 1 38.5 27 ALA B O 1
ATOM 1527 N N . SER B 1 28 ? -0.198 -32.344 10.406 1 38.75 28 SER B N 1
ATOM 1528 C CA . SER B 1 28 ? -0.414 -31.234 11.344 1 38.75 28 SER B CA 1
ATOM 1529 C C . SER B 1 28 ? 0.343 -29.984 10.914 1 38.75 28 SER B C 1
ATOM 1531 O O . SER B 1 28 ? -0.085 -28.875 11.195 1 38.75 28 SER B O 1
ATOM 1533 N N . GLN B 1 29 ? 1.505 -30.109 10.469 1 37.53 29 GLN B N 1
ATOM 1534 C CA . GLN B 1 29 ? 2.279 -28.969 10.008 1 37.53 29 GLN B CA 1
ATOM 1535 C C . GLN B 1 29 ? 1.696 -28.391 8.727 1 37.53 29 GLN B C 1
ATOM 1537 O O . GLN B 1 29 ? 1.8 -27.188 8.477 1 37.53 29 GLN B O 1
ATOM 1542 N N . ALA B 1 30 ? 1.226 -29.203 7.797 1 35.84 30 ALA B N 1
ATOM 1543 C CA . ALA B 1 30 ? 0.464 -28.719 6.648 1 35.84 30 ALA B CA 1
ATOM 1544 C C . ALA B 1 30 ? -0.783 -27.969 7.094 1 35.84 30 ALA B C 1
ATOM 1546 O O . ALA B 1 30 ? -1.171 -26.969 6.473 1 35.84 30 ALA B O 1
ATOM 1547 N N . LEU B 1 31 ? -1.454 -28.531 8.062 1 40.69 31 LEU B N 1
ATOM 1548 C CA . LEU B 1 31 ? -2.66 -27.875 8.562 1 40.69 31 LEU B CA 1
ATOM 1549 C C . LEU B 1 31 ? -2.332 -26.5 9.156 1 40.69 31 LEU B C 1
ATOM 1551 O O . LEU B 1 31 ? -3.109 -25.562 9.016 1 40.69 31 LEU B O 1
ATOM 1555 N N . ASP B 1 32 ? -1.336 -26.469 10.008 1 39.81 32 ASP B N 1
ATOM 1556 C CA . ASP B 1 32 ? -0.958 -25.188 10.609 1 39.81 32 ASP B CA 1
ATOM 1557 C C . ASP B 1 32 ? -0.532 -24.188 9.531 1 39.81 32 ASP B C 1
ATOM 1559 O O . ASP B 1 32 ? -0.788 -23 9.664 1 39.81 32 ASP B O 1
ATOM 1563 N N . VAL B 1 33 ? 0.121 -24.656 8.469 1 39.25 33 VAL B N 1
ATOM 1564 C CA . VAL B 1 33 ? 0.531 -23.859 7.32 1 39.25 33 VAL B CA 1
ATOM 1565 C C . VAL B 1 33 ? -0.701 -23.391 6.547 1 39.25 33 VAL B C 1
ATOM 1567 O O . VAL B 1 33 ? -0.724 -22.281 6.016 1 39.25 33 VAL B O 1
ATOM 1570 N N . ILE B 1 34 ? -1.669 -24.328 6.32 1 45.66 34 ILE B N 1
ATOM 1571 C CA . ILE B 1 34 ? -2.883 -23.969 5.598 1 45.66 34 ILE B CA 1
ATOM 1572 C C . ILE B 1 34 ? -3.594 -22.828 6.312 1 45.66 34 ILE B C 1
ATOM 1574 O O . ILE B 1 34 ? -4.145 -21.922 5.672 1 45.66 34 ILE B O 1
ATOM 1578 N N . LYS B 1 35 ? -3.639 -22.906 7.68 1 50.69 35 LYS B N 1
ATOM 1579 C CA . LYS B 1 35 ? -4.473 -21.984 8.445 1 50.69 35 LYS B CA 1
ATOM 1580 C C . LYS B 1 35 ? -3.992 -20.547 8.281 1 50.69 35 LYS B C 1
ATOM 1582 O O . LYS B 1 35 ? -4.785 -19.609 8.375 1 50.69 35 LYS B O 1
ATOM 1587 N N . ASN B 1 36 ? -2.66 -20.328 7.906 1 64.38 36 ASN B N 1
ATOM 1588 C CA . ASN B 1 36 ? -2.186 -18.969 8.031 1 64.38 36 ASN B CA 1
ATOM 1589 C C . ASN B 1 36 ? -1.818 -18.375 6.68 1 64.38 36 ASN B C 1
ATOM 1591 O O . ASN B 1 36 ? -0.875 -17.578 6.574 1 64.38 36 ASN B O 1
ATOM 1595 N N . ALA B 1 37 ? -2.658 -18.938 5.645 1 81.25 37 ALA B N 1
ATOM 1596 C CA . ALA B 1 37 ? -2.344 -18.406 4.32 1 81.25 37 ALA B CA 1
ATOM 1597 C C . ALA B 1 37 ? -2.904 -17 4.145 1 81.25 37 ALA B C 1
ATOM 1599 O O . ALA B 1 37 ? -3.986 -16.688 4.648 1 81.25 37 ALA B O 1
ATOM 1600 N N . MET B 1 38 ? -2.096 -16.312 3.514 1 90.81 38 MET B N 1
ATOM 1601 C CA . MET B 1 38 ? -2.506 -14.93 3.281 1 90.81 38 MET B CA 1
ATOM 1602 C C . MET B 1 38 ? -3.699 -14.867 2.336 1 90.81 38 MET B C 1
ATOM 1604 O O . MET B 1 38 ? -4.613 -14.062 2.535 1 90.81 38 MET B O 1
ATOM 1608 N N . LEU B 1 39 ? -3.711 -15.781 1.372 1 93.69 39 LEU B N 1
ATOM 1609 C CA . LEU B 1 39 ? -4.828 -15.828 0.437 1 93.69 39 LEU B CA 1
ATOM 1610 C C . LEU B 1 39 ? -5.879 -16.844 0.888 1 93.69 39 LEU B C 1
ATOM 1612 O O . LEU B 1 39 ? -5.539 -17.969 1.262 1 93.69 39 LEU B O 1
ATOM 1616 N N . ASN B 1 40 ? -7.113 -16.469 0.85 1 91.5 40 ASN B N 1
ATOM 1617 C CA . ASN B 1 40 ? -8.188 -17.438 1.069 1 91.5 40 ASN B CA 1
ATOM 1618 C C . ASN B 1 40 ? -8.445 -18.281 -0.178 1 91.5 40 ASN B C 1
ATOM 1620 O O . ASN B 1 40 ? -7.773 -18.109 -1.197 1 91.5 40 ASN B O 1
ATOM 1624 N N . ASP B 1 41 ? -9.398 -19.141 -0.091 1 92.25 41 ASP B N 1
ATOM 1625 C CA . ASP B 1 41 ? -9.633 -20.094 -1.172 1 92.25 41 ASP B CA 1
ATOM 1626 C C . ASP B 1 41 ? -10.07 -19.391 -2.447 1 92.25 41 ASP B C 1
ATOM 1628 O O . ASP B 1 41 ? -9.633 -19.734 -3.545 1 92.25 41 ASP B O 1
ATOM 1632 N N . LYS B 1 42 ? -10.938 -18.453 -2.283 1 92.25 42 LYS B N 1
ATOM 1633 C CA . LYS B 1 42 ? -11.414 -17.719 -3.453 1 92.25 42 LYS B CA 1
ATOM 1634 C C . LYS B 1 42 ? -10.258 -16.984 -4.148 1 92.25 42 LYS B C 1
ATOM 1636 O O . LYS B 1 42 ? -10.117 -17.078 -5.371 1 92.25 42 LYS B O 1
ATOM 1641 N N . GLN B 1 43 ? -9.492 -16.328 -3.395 1 93.44 43 GLN B N 1
ATOM 1642 C CA . GLN B 1 43 ? -8.352 -15.602 -3.926 1 93.44 43 GLN B CA 1
ATOM 1643 C C . GLN B 1 43 ? -7.359 -16.547 -4.598 1 93.44 43 GLN B C 1
ATOM 1645 O O . GLN B 1 43 ? -6.797 -16.234 -5.645 1 93.44 43 GLN B O 1
ATOM 1650 N N . LYS B 1 44 ? -7.113 -17.641 -3.955 1 94.62 44 LYS B N 1
ATOM 1651 C CA . LYS B 1 44 ? -6.25 -18.656 -4.543 1 94.62 44 LYS B CA 1
ATOM 1652 C C . LYS B 1 44 ? -6.781 -19.109 -5.902 1 94.62 44 LYS B C 1
ATOM 1654 O O . LYS B 1 44 ? -6.02 -19.219 -6.867 1 94.62 44 LYS B O 1
ATOM 1659 N N . HIS B 1 45 ? -8.016 -19.344 -5.996 1 93.88 45 HIS B N 1
ATOM 1660 C CA . HIS B 1 45 ? -8.625 -19.766 -7.254 1 93.88 45 HIS B CA 1
ATOM 1661 C C . HIS B 1 45 ? -8.516 -18.688 -8.312 1 93.88 45 HIS B C 1
ATOM 1663 O O . HIS B 1 45 ? -8.312 -18.969 -9.492 1 93.88 45 HIS B O 1
ATOM 1669 N N . ASP B 1 46 ? -8.68 -17.469 -7.879 1 92.56 46 ASP B N 1
ATOM 1670 C CA . ASP B 1 46 ? -8.5 -16.359 -8.805 1 92.56 46 ASP B CA 1
ATOM 1671 C C . ASP B 1 46 ? -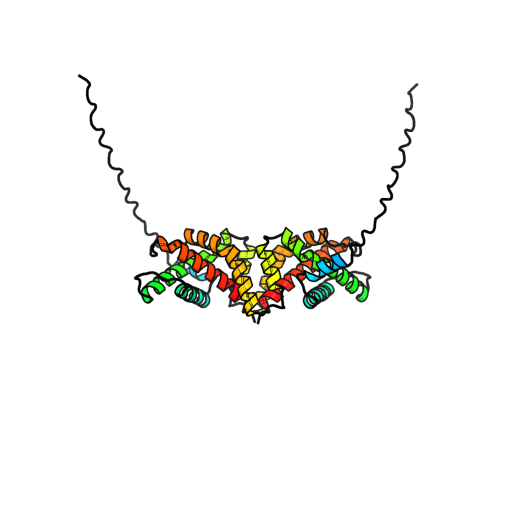7.086 -16.359 -9.391 1 92.56 46 ASP B C 1
ATOM 1673 O O . ASP B 1 46 ? -6.906 -16.141 -10.586 1 92.56 46 ASP B O 1
ATOM 1677 N N . VAL B 1 47 ? -6.152 -16.641 -8.539 1 93.62 47 VAL B N 1
ATOM 1678 C CA . VAL B 1 47 ? -4.766 -16.688 -8.992 1 93.62 47 VAL B CA 1
ATOM 1679 C C . VAL B 1 47 ? -4.582 -17.844 -9.977 1 93.62 47 VAL B C 1
ATOM 1681 O O . VAL B 1 47 ? -3.982 -17.672 -11.039 1 93.62 47 VAL B O 1
ATOM 1684 N N . ILE B 1 48 ? -5.098 -18.984 -9.656 1 93.06 48 ILE B N 1
ATOM 1685 C CA . ILE B 1 48 ? -4.984 -20.156 -10.516 1 93.06 48 ILE B CA 1
ATOM 1686 C C . ILE B 1 48 ? -5.59 -19.859 -11.883 1 93.06 48 ILE B C 1
ATOM 1688 O O . ILE B 1 48 ? -4.969 -20.125 -12.914 1 93.06 48 ILE B O 1
ATOM 1692 N N . ASP B 1 49 ? -6.762 -19.266 -11.883 1 92.31 49 ASP B N 1
ATOM 1693 C CA . ASP B 1 49 ? -7.453 -18.953 -13.125 1 92.31 49 ASP B CA 1
ATOM 1694 C C . ASP B 1 49 ? -6.668 -17.938 -13.945 1 92.31 49 ASP B C 1
ATOM 1696 O O . ASP B 1 49 ? -6.539 -18.078 -15.164 1 92.31 49 ASP B O 1
ATOM 1700 N N . ALA B 1 50 ? -6.156 -17.016 -13.258 1 91.06 50 ALA B N 1
ATOM 1701 C CA . ALA B 1 50 ? -5.41 -15.969 -13.953 1 91.06 50 ALA B CA 1
ATOM 1702 C C . ALA B 1 50 ? -4.113 -16.516 -14.539 1 91.06 50 ALA B C 1
ATOM 1704 O O . ALA B 1 50 ? -3.721 -16.141 -15.648 1 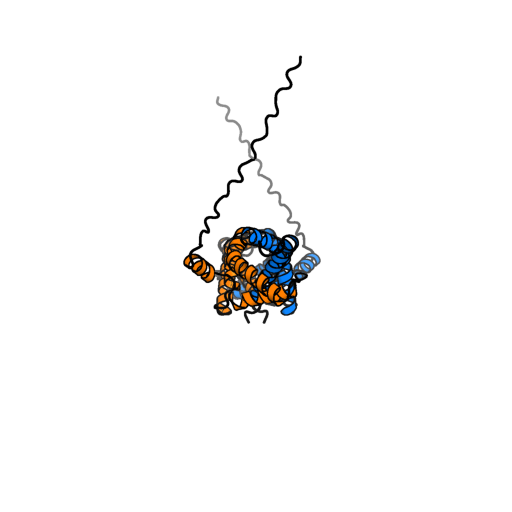91.06 50 ALA B O 1
ATOM 1705 N N . VAL B 1 51 ? -3.455 -17.359 -13.836 1 91.19 51 VAL B N 1
ATOM 1706 C CA . VAL B 1 51 ? -2.217 -17.953 -14.312 1 91.19 51 VAL B CA 1
ATOM 1707 C C . VAL B 1 51 ? -2.508 -18.859 -15.516 1 91.19 51 VAL B C 1
ATOM 1709 O O . VAL B 1 51 ? -1.753 -18.859 -16.484 1 91.19 51 VAL B O 1
ATOM 1712 N N . ASN B 1 52 ? -3.551 -19.578 -15.43 1 89.31 52 ASN B N 1
ATOM 1713 C CA . ASN B 1 52 ? -3.932 -20.484 -16.5 1 89.31 52 ASN B CA 1
ATOM 1714 C C . ASN B 1 52 ? -4.164 -19.75 -17.812 1 89.31 52 ASN B C 1
ATOM 1716 O O . ASN B 1 52 ? -3.939 -20.312 -18.891 1 89.31 52 ASN B O 1
ATOM 1720 N N . VAL B 1 53 ? -4.586 -18.578 -17.766 1 88.31 53 VAL B N 1
ATOM 1721 C CA . VAL B 1 53 ? -4.832 -17.766 -18.969 1 88.31 53 VAL B CA 1
ATOM 1722 C C . VAL B 1 53 ? -3.502 -17.375 -19.609 1 88.31 53 VAL B C 1
ATOM 1724 O O . VAL B 1 53 ? -3.398 -17.312 -20.828 1 88.31 53 VAL B O 1
ATOM 1727 N N . ASP B 1 54 ? -2.467 -17.25 -18.781 1 88.06 54 ASP B N 1
ATOM 1728 C CA . ASP B 1 54 ? -1.227 -16.656 -19.281 1 88.06 54 ASP B CA 1
ATOM 1729 C C . ASP B 1 54 ? -0.176 -17.734 -19.547 1 88.06 54 ASP B C 1
ATOM 1731 O O . ASP B 1 54 ? 0.859 -17.453 -20.156 1 88.06 54 ASP B O 1
ATOM 1735 N N . ILE B 1 55 ? -0.371 -18.906 -19.031 1 86.06 55 ILE B N 1
ATOM 1736 C CA . ILE B 1 55 ? 0.628 -19.953 -19.188 1 86.06 55 ILE B CA 1
ATOM 1737 C C . ILE B 1 55 ? 0.115 -21 -20.172 1 86.06 55 ILE B C 1
ATOM 1739 O O . ILE B 1 55 ? -1.022 -21.469 -20.047 1 86.06 55 ILE B O 1
ATOM 1743 N N . ASP B 1 56 ? 0.859 -21.25 -21.141 1 80.81 56 ASP B N 1
ATOM 1744 C CA . ASP B 1 56 ? 0.66 -22.344 -22.094 1 80.81 56 ASP B CA 1
ATOM 1745 C C . ASP B 1 56 ? 1.876 -23.266 -22.125 1 80.81 56 ASP B C 1
ATOM 1747 O O . ASP B 1 56 ? 2.965 -22.844 -22.531 1 80.81 56 ASP B O 1
ATOM 1751 N N . ILE B 1 57 ? 1.602 -24.438 -21.5 1 71.56 57 ILE B N 1
ATOM 1752 C CA . ILE B 1 57 ? 2.682 -25.406 -21.562 1 71.56 57 ILE B CA 1
ATOM 1753 C C . ILE B 1 57 ? 2.531 -26.266 -22.812 1 71.56 57 ILE B C 1
ATOM 1755 O O . ILE B 1 57 ? 1.563 -27.016 -22.953 1 71.56 57 ILE B O 1
ATOM 1759 N N . PRO B 1 58 ? 3.449 -26.125 -23.688 1 74.69 58 PRO B N 1
ATOM 1760 C CA . PRO B 1 58 ? 3.342 -26.891 -24.938 1 74.69 58 PRO B CA 1
ATOM 1761 C C . PRO B 1 58 ? 3.193 -28.391 -24.703 1 74.69 58 PRO B C 1
ATOM 1763 O O . PRO B 1 58 ? 3.807 -28.938 -23.781 1 74.69 58 PRO B O 1
ATOM 1766 N N . LEU B 1 59 ? 2.326 -29.016 -25.578 1 74.12 59 LEU B N 1
ATOM 1767 C CA . LEU B 1 59 ? 2.158 -30.469 -25.672 1 74.12 59 LEU B CA 1
ATOM 1768 C C . LEU B 1 59 ? 1.501 -31.016 -24.422 1 74.12 59 LEU B C 1
ATOM 1770 O O . LEU B 1 59 ? 1.569 -32.219 -24.156 1 74.12 59 LEU B O 1
ATOM 1774 N N . VAL B 1 60 ? 1.103 -30.219 -23.562 1 75.5 60 VAL B N 1
ATOM 1775 C CA . VAL B 1 60 ? 0.368 -30.625 -22.375 1 75.5 60 VAL B CA 1
ATOM 1776 C C . VAL B 1 60 ? -1.101 -30.234 -22.5 1 75.5 60 VAL B C 1
ATOM 1778 O O . VAL B 1 60 ? -1.414 -29.141 -22.984 1 75.5 60 VAL B O 1
ATOM 1781 N N . SER B 1 61 ? -1.979 -31.188 -22.281 1 81.44 61 SER B N 1
ATOM 1782 C CA . SER B 1 61 ? -3.4 -30.875 -22.359 1 81.44 61 SER B CA 1
ATOM 1783 C C . SER B 1 61 ? -3.775 -29.781 -21.359 1 81.44 61 SER B C 1
ATOM 1785 O O . SER B 1 61 ? -3.094 -29.594 -20.359 1 81.44 61 SER B O 1
ATOM 1787 N N . GLU B 1 62 ? -4.836 -29.016 -21.672 1 80.25 62 GLU B N 1
ATOM 1788 C CA . GLU B 1 62 ? -5.312 -27.922 -20.828 1 80.25 62 GLU B CA 1
ATOM 1789 C C . GLU B 1 62 ? -5.621 -28.422 -19.422 1 80.25 62 GLU B C 1
ATOM 1791 O O . GLU B 1 62 ? -5.312 -27.75 -18.438 1 80.25 62 GLU B O 1
ATOM 1796 N N . GLY B 1 63 ? -6.227 -29.609 -19.281 1 83.44 63 GLY B N 1
ATOM 1797 C CA . GLY B 1 63 ? -6.555 -30.188 -17.984 1 83.44 63 GLY B CA 1
ATOM 1798 C C . GLY B 1 63 ? -5.332 -30.5 -17.156 1 83.44 63 GLY B C 1
ATOM 1799 O O . GLY B 1 63 ? -5.301 -30.188 -15.953 1 83.44 63 GLY B O 1
ATOM 1800 N N . ARG B 1 64 ? -4.324 -31.094 -17.812 1 84 64 ARG B N 1
ATOM 1801 C CA . ARG B 1 64 ? -3.09 -31.422 -17.109 1 84 64 ARG B CA 1
ATOM 1802 C C . ARG B 1 64 ? -2.322 -30.156 -16.734 1 84 64 ARG B C 1
ATOM 1804 O O . ARG B 1 64 ? -1.693 -30.094 -15.672 1 84 64 ARG B O 1
ATOM 1811 N N . GLU B 1 65 ? -2.379 -29.141 -17.609 1 86.56 65 GLU B N 1
ATOM 1812 C CA . GLU B 1 65 ? -1.734 -27.859 -17.344 1 86.56 65 GLU B CA 1
ATOM 1813 C C . GLU B 1 65 ? -2.332 -27.203 -16.109 1 86.56 65 GLU B C 1
ATOM 1815 O O . GLU B 1 65 ? -1.601 -26.766 -15.211 1 86.56 65 GLU B O 1
ATOM 1820 N N . ARG B 1 66 ? -3.623 -27.188 -16.062 1 88.25 66 ARG B N 1
ATOM 1821 C CA . ARG B 1 66 ? -4.301 -26.562 -14.93 1 88.25 66 ARG B CA 1
ATOM 1822 C C . ARG B 1 66 ? -3.936 -27.266 -13.625 1 88.25 66 ARG B C 1
ATOM 1824 O O . ARG B 1 66 ? -3.719 -26.609 -12.602 1 88.25 66 ARG B O 1
ATOM 1831 N N . ARG B 1 67 ? -3.822 -28.531 -13.711 1 88.75 67 ARG B N 1
ATOM 1832 C CA . ARG B 1 67 ? -3.471 -29.297 -12.516 1 88.75 67 ARG B CA 1
ATOM 1833 C C . ARG B 1 67 ? -2.061 -28.953 -12.047 1 88.75 67 ARG B C 1
ATOM 1835 O O . ARG B 1 67 ? -1.807 -28.875 -10.844 1 88.75 67 ARG B O 1
ATOM 1842 N N . ALA B 1 68 ? -1.206 -28.828 -12.961 1 86.44 68 ALA B N 1
ATOM 1843 C CA . ALA B 1 68 ? 0.163 -28.453 -12.617 1 86.44 68 ALA B CA 1
ATOM 1844 C C . ALA B 1 68 ? 0.209 -27.062 -11.992 1 86.44 68 ALA B C 1
ATOM 1846 O O . ALA B 1 68 ? 0.917 -26.828 -11.008 1 86.44 68 ALA B O 1
ATOM 1847 N N . ILE B 1 69 ? -0.574 -26.188 -12.586 1 88.56 69 ILE B N 1
ATOM 1848 C CA . ILE B 1 69 ? -0.645 -24.812 -12.078 1 88.56 69 ILE B CA 1
ATOM 1849 C C . ILE B 1 69 ? -1.244 -24.812 -10.672 1 88.56 69 ILE B C 1
ATOM 1851 O O . ILE B 1 69 ? -0.731 -24.156 -9.773 1 88.56 69 ILE B O 1
ATOM 1855 N N . GLU B 1 70 ? -2.293 -25.578 -10.516 1 92.25 70 GLU B N 1
ATOM 1856 C CA . GLU B 1 70 ? -2.934 -25.688 -9.203 1 92.25 70 GLU B CA 1
ATOM 1857 C C . GLU B 1 70 ? -1.948 -26.172 -8.148 1 92.25 70 GLU B C 1
ATOM 1859 O O . GLU B 1 70 ? -1.887 -25.625 -7.047 1 92.25 70 GLU B O 1
ATOM 1864 N N . LYS B 1 71 ? -1.235 -27.141 -8.539 1 89.62 71 LYS B N 1
ATOM 1865 C CA . LYS B 1 71 ? -0.249 -27.688 -7.609 1 89.62 71 LYS B CA 1
ATOM 1866 C C . LYS B 1 71 ? 0.8 -26.656 -7.242 1 89.62 71 LYS B C 1
ATOM 1868 O O . LYS B 1 71 ? 1.192 -26.547 -6.078 1 89.62 71 LYS B O 1
ATOM 1873 N N . PHE B 1 72 ? 1.188 -25.969 -8.234 1 90.69 72 PHE B N 1
ATOM 1874 C CA . PHE B 1 72 ? 2.182 -24.938 -8 1 90.69 72 PHE B CA 1
ATOM 1875 C C . PHE B 1 72 ? 1.628 -23.859 -7.07 1 90.69 72 PHE B C 1
ATOM 1877 O O . PHE B 1 72 ? 2.271 -23.484 -6.086 1 90.69 72 PHE B O 1
ATOM 1884 N N . VAL B 1 73 ? 0.449 -23.359 -7.359 1 92.88 73 VAL B N 1
ATOM 1885 C CA . VAL B 1 73 ? -0.165 -22.281 -6.582 1 92.88 73 VAL B CA 1
ATOM 1886 C C . VAL B 1 73 ? -0.437 -22.766 -5.16 1 92.88 73 VAL B C 1
ATOM 1888 O O . VAL B 1 73 ? -0.293 -22.016 -4.199 1 92.88 73 VAL B O 1
ATOM 1891 N N . ASP B 1 74 ? -0.735 -24.047 -4.992 1 92.88 74 ASP B N 1
ATOM 1892 C CA . ASP B 1 74 ? -0.965 -24.641 -3.674 1 92.88 74 ASP B CA 1
ATOM 1893 C C . ASP B 1 74 ? 0.285 -24.531 -2.805 1 92.88 74 ASP B C 1
ATOM 1895 O O . ASP B 1 74 ? 0.188 -24.406 -1.581 1 92.88 74 ASP B O 1
ATOM 1899 N N . GLN B 1 75 ? 1.336 -24.547 -3.443 1 92 75 GLN B N 1
ATOM 1900 C CA . GLN B 1 75 ? 2.596 -24.422 -2.715 1 92 75 GLN B CA 1
ATOM 1901 C C . GLN B 1 75 ? 2.996 -22.969 -2.541 1 92 75 GLN B C 1
ATOM 1903 O O . GLN B 1 75 ? 3.6 -22.594 -1.53 1 92 75 GLN B O 1
ATOM 1908 N N . ALA B 1 76 ? 2.711 -22.219 -3.508 1 94.25 76 ALA B N 1
ATOM 1909 C CA . ALA B 1 76 ? 3.119 -20.812 -3.506 1 94.25 76 ALA B CA 1
ATOM 1910 C C . ALA B 1 76 ? 2.344 -20.016 -2.459 1 94.25 76 ALA B C 1
ATOM 1912 O O . ALA B 1 76 ? 2.883 -19.094 -1.854 1 94.25 76 ALA B O 1
ATOM 1913 N N . VAL B 1 77 ? 1.115 -20.328 -2.219 1 94.75 77 VAL B N 1
ATOM 1914 C CA . VAL B 1 77 ? 0.229 -19.562 -1.355 1 94.75 77 VAL B CA 1
ATOM 1915 C C . VAL B 1 77 ? 0.761 -19.578 0.076 1 94.75 77 VAL B C 1
ATOM 1917 O O . VAL B 1 77 ? 0.958 -18.516 0.679 1 94.75 77 VAL B O 1
ATOM 1920 N N . PRO B 1 78 ? 1.126 -20.734 0.611 1 94.5 78 PRO B N 1
ATOM 1921 C CA . PRO B 1 78 ? 1.698 -20.703 1.959 1 94.5 78 PRO B CA 1
ATOM 1922 C C . PRO B 1 78 ? 3.094 -20.078 1.991 1 94.5 78 PRO B C 1
ATOM 1924 O O . PRO B 1 78 ? 3.561 -19.656 3.051 1 94.5 78 PRO B O 1
ATOM 1927 N N . ALA B 1 79 ? 3.74 -19.969 0.884 1 95.44 79 ALA B N 1
ATOM 1928 C CA . ALA B 1 79 ? 5.086 -19.406 0.808 1 95.44 79 ALA B CA 1
ATOM 1929 C C . ALA B 1 79 ? 5.039 -17.891 0.655 1 95.44 79 ALA B C 1
ATOM 1931 O O . ALA B 1 79 ? 6.062 -17.219 0.789 1 95.44 79 ALA B O 1
ATOM 1932 N N . MET B 1 80 ? 3.896 -17.391 0.405 1 96.5 80 MET B N 1
ATOM 1933 C CA . MET B 1 80 ? 3.764 -15.977 0.115 1 96.5 80 MET B CA 1
ATOM 1934 C C . MET B 1 80 ? 4.215 -15.133 1.305 1 96.5 80 MET B C 1
ATOM 1936 O O . MET B 1 80 ? 5.027 -14.219 1.151 1 96.5 80 MET B O 1
ATOM 1940 N N . GLU B 1 81 ? 3.754 -15.461 2.469 1 96.06 81 GLU B N 1
ATOM 1941 C CA . GLU B 1 81 ? 4.07 -14.648 3.639 1 96.06 81 GLU B CA 1
ATOM 1942 C C . GLU B 1 81 ? 5.562 -14.672 3.947 1 96.06 81 GLU B C 1
ATOM 1944 O O . GLU B 1 81 ? 6.199 -13.625 4.074 1 96.06 81 GLU B O 1
ATOM 1949 N N . PRO B 1 82 ? 6.145 -15.844 4.039 1 96.62 82 PRO B N 1
ATOM 1950 C CA . PRO B 1 82 ? 7.594 -15.836 4.266 1 96.62 82 PRO B CA 1
ATOM 1951 C C . PRO B 1 82 ? 8.367 -15.172 3.133 1 96.62 82 PRO B C 1
ATOM 1953 O O . PRO B 1 82 ? 9.414 -14.57 3.367 1 96.62 82 PRO B O 1
ATOM 1956 N N . SER B 1 83 ? 7.91 -15.25 1.955 1 96.69 83 SER B N 1
ATOM 1957 C CA . SER B 1 83 ? 8.555 -14.586 0.827 1 96.69 83 SER B CA 1
ATOM 1958 C C . SER B 1 83 ? 8.484 -13.07 0.957 1 96.69 83 SER B C 1
ATOM 1960 O O . SER B 1 83 ? 9.484 -12.375 0.774 1 96.69 83 SER B O 1
ATOM 1962 N N . LEU B 1 84 ? 7.309 -12.594 1.278 1 97 84 LEU B N 1
ATOM 1963 C CA . LEU B 1 84 ? 7.156 -11.156 1.488 1 97 84 LEU B CA 1
ATOM 1964 C C . LEU B 1 84 ? 7.984 -10.688 2.682 1 97 84 LEU B C 1
ATOM 1966 O O . LEU B 1 84 ? 8.578 -9.609 2.646 1 97 84 LEU B O 1
ATOM 1970 N N . SER B 1 85 ? 8.062 -11.5 3.682 1 96.06 85 SER B N 1
ATOM 1971 C CA . SER B 1 85 ? 8.805 -11.172 4.891 1 96.06 85 SER B CA 1
ATOM 1972 C C . SER B 1 85 ? 10.297 -11.039 4.598 1 96.06 85 SER B C 1
ATOM 1974 O O . SER B 1 85 ? 11.016 -10.32 5.309 1 96.06 85 SER B O 1
ATOM 1976 N N . ALA B 1 86 ? 10.688 -11.688 3.6 1 96.19 86 ALA B N 1
ATOM 1977 C CA . ALA B 1 86 ? 12.094 -11.586 3.201 1 96.19 86 ALA B CA 1
ATOM 1978 C C . ALA B 1 86 ? 12.344 -10.289 2.426 1 96.19 86 ALA B C 1
ATOM 1980 O O . ALA B 1 86 ? 13.492 -9.883 2.246 1 96.19 86 ALA B O 1
ATOM 1981 N N . LEU B 1 87 ? 11.297 -9.648 1.971 1 94.94 87 LEU B N 1
ATOM 1982 C CA . LEU B 1 87 ? 11.453 -8.523 1.047 1 94.94 87 LEU B CA 1
ATOM 1983 C C . LEU B 1 87 ? 11.133 -7.203 1.736 1 94.94 87 LEU B C 1
ATOM 1985 O O . LEU B 1 87 ? 11.555 -6.141 1.278 1 94.94 87 LEU B O 1
ATOM 1989 N N . MET B 1 88 ? 10.32 -7.254 2.771 1 93.19 88 MET B N 1
ATOM 1990 C CA . MET B 1 88 ? 9.828 -6.004 3.346 1 93.19 88 MET B CA 1
ATOM 1991 C C . MET B 1 88 ? 9.727 -6.105 4.863 1 93.19 88 MET B C 1
ATOM 1993 O O . MET B 1 88 ? 9.672 -7.207 5.414 1 93.19 88 MET B O 1
ATOM 1997 N N . PRO B 1 89 ? 9.68 -4.902 5.527 1 90.69 89 PRO B N 1
ATOM 1998 C CA . PRO B 1 89 ? 9.531 -4.898 6.984 1 90.69 89 PRO B CA 1
ATOM 1999 C C . PRO B 1 89 ? 8.227 -5.543 7.445 1 90.69 89 PRO B C 1
ATOM 2001 O O . PRO B 1 89 ? 7.234 -5.527 6.711 1 90.69 89 PRO B O 1
ATOM 2004 N N . PRO B 1 90 ? 8.172 -6.031 8.641 1 94.69 90 PRO B N 1
ATOM 2005 C CA . PRO B 1 90 ? 7.016 -6.766 9.164 1 94.69 90 PRO B CA 1
ATOM 2006 C C . PRO B 1 90 ? 5.723 -5.957 9.094 1 94.69 90 PRO B C 1
ATOM 2008 O O . PRO B 1 90 ? 4.66 -6.508 8.797 1 94.69 90 PRO B O 1
ATOM 2011 N N . ALA B 1 91 ? 5.836 -4.664 9.281 1 91.88 91 ALA B N 1
ATOM 2012 C CA . ALA B 1 91 ? 4.629 -3.844 9.281 1 91.88 91 ALA B CA 1
ATOM 2013 C C . ALA B 1 91 ? 3.951 -3.865 7.914 1 91.88 91 ALA B C 1
ATOM 2015 O O . ALA B 1 91 ? 2.721 -3.82 7.824 1 91.88 91 ALA B O 1
ATOM 2016 N N . TYR B 1 92 ? 4.746 -3.902 6.953 1 94 92 TYR B N 1
ATOM 2017 C CA . TYR B 1 92 ? 4.18 -3.922 5.609 1 94 92 TYR B CA 1
ATOM 2018 C C . TYR B 1 92 ? 3.598 -5.293 5.285 1 94 92 TYR B C 1
ATOM 2020 O O . TYR B 1 92 ? 2.594 -5.395 4.574 1 94 92 TYR B O 1
ATOM 2028 N N . VAL B 1 93 ? 4.211 -6.332 5.75 1 95.75 93 VAL B N 1
ATOM 2029 C CA . VAL B 1 93 ? 3.637 -7.664 5.605 1 95.75 93 VAL B CA 1
ATOM 2030 C C . VAL B 1 93 ? 2.285 -7.727 6.316 1 95.75 93 VAL B C 1
ATOM 2032 O O . VAL B 1 93 ? 1.312 -8.25 5.766 1 95.75 93 VAL B O 1
ATOM 2035 N N . ASP B 1 94 ? 2.223 -7.168 7.496 1 96.25 94 ASP B N 1
ATOM 2036 C CA . ASP B 1 94 ? 0.969 -7.109 8.242 1 96.25 94 ASP B CA 1
ATOM 2037 C C . ASP B 1 94 ? -0.091 -6.324 7.469 1 96.25 94 ASP B C 1
ATOM 2039 O O . ASP B 1 94 ? -1.271 -6.688 7.484 1 96.25 94 ASP B O 1
ATOM 2043 N N . LEU B 1 95 ? 0.371 -5.281 6.859 1 96.12 95 LEU B N 1
ATOM 2044 C CA . LEU B 1 95 ? -0.549 -4.504 6.035 1 96.12 95 LEU B CA 1
ATOM 2045 C C . LEU B 1 95 ? -1.145 -5.367 4.926 1 96.12 95 LEU B C 1
ATOM 2047 O O . LEU B 1 95 ? -2.357 -5.344 4.703 1 96.12 95 LEU B O 1
ATOM 2051 N N . VAL B 1 96 ? -0.31 -6.133 4.234 1 96.31 96 VAL B N 1
ATOM 2052 C CA . VAL B 1 96 ? -0.78 -7 3.16 1 96.31 96 VAL B CA 1
ATOM 2053 C C . VAL B 1 96 ? -1.78 -8.016 3.715 1 96.31 96 VAL B C 1
ATOM 2055 O O . VAL B 1 96 ? -2.816 -8.273 3.1 1 96.31 96 VAL B O 1
ATOM 2058 N N . LYS B 1 97 ? -1.494 -8.539 4.859 1 96.06 97 LYS B N 1
ATOM 2059 C CA . LYS B 1 97 ? -2.406 -9.492 5.492 1 96.06 97 LYS B CA 1
ATOM 2060 C C . LYS B 1 97 ? -3.768 -8.852 5.75 1 96.06 97 LYS B C 1
ATOM 2062 O O . LYS B 1 97 ? -4.805 -9.469 5.488 1 96.06 97 LYS B O 1
ATOM 2067 N N . VAL B 1 98 ? -3.762 -7.711 6.258 1 95 98 VAL B N 1
ATOM 2068 C CA . VAL B 1 98 ? -5 -6.996 6.551 1 95 98 VAL B CA 1
ATOM 2069 C C . VAL B 1 98 ? -5.762 -6.73 5.254 1 95 98 VAL B C 1
ATOM 2071 O O . VAL B 1 98 ? -6.98 -6.918 5.191 1 95 98 VAL B O 1
ATOM 2074 N N . VAL B 1 99 ? -5.031 -6.328 4.254 1 94.44 99 VAL B N 1
ATOM 2075 C CA . VAL B 1 99 ? -5.629 -6.012 2.959 1 94.44 99 VAL B CA 1
ATOM 2076 C C . VAL B 1 99 ? -6.301 -7.254 2.379 1 94.44 99 VAL B C 1
ATOM 2078 O O . VAL B 1 99 ? -7.41 -7.172 1.848 1 94.44 99 VAL B O 1
ATOM 2081 N N . LEU B 1 100 ? -5.73 -8.344 2.559 1 94.12 100 LEU B N 1
ATOM 2082 C CA . LEU B 1 100 ? -6.184 -9.57 1.918 1 94.12 100 LEU B CA 1
ATOM 2083 C C . LEU B 1 100 ? -7.25 -10.258 2.76 1 94.12 100 LEU B C 1
ATOM 2085 O O . LEU B 1 100 ? -7.934 -11.172 2.279 1 94.12 100 LEU B O 1
ATOM 2089 N N . ASP B 1 101 ? -7.441 -9.852 4.031 1 92.62 101 ASP B N 1
ATOM 2090 C CA . ASP B 1 101 ? -8.383 -10.492 4.949 1 92.62 101 ASP B CA 1
ATOM 2091 C C . ASP B 1 101 ? -9.82 -10.086 4.629 1 92.62 101 ASP B C 1
ATOM 2093 O O . ASP B 1 101 ? -10.297 -9.055 5.105 1 92.62 101 ASP B O 1
ATOM 2097 N N . GLU B 1 102 ? -10.516 -10.875 3.984 1 88.69 102 GLU B N 1
ATOM 2098 C CA . GLU B 1 102 ? -11.875 -10.578 3.543 1 88.69 102 GLU B CA 1
ATOM 2099 C C . GLU B 1 102 ? -12.883 -10.805 4.664 1 88.69 102 GLU B C 1
ATOM 2101 O O . GLU B 1 102 ? -14.07 -10.516 4.512 1 88.69 102 GLU B O 1
ATOM 2106 N N . THR B 1 103 ? -12.391 -11.352 5.711 1 90.44 103 THR B N 1
ATOM 2107 C CA . THR B 1 103 ? -13.305 -11.547 6.832 1 90.44 103 THR B CA 1
ATOM 2108 C C . THR B 1 103 ? -13.523 -10.242 7.59 1 90.44 103 THR B C 1
ATOM 2110 O O . THR B 1 103 ? -14.461 -10.117 8.375 1 90.44 103 THR B O 1
ATOM 2113 N N . LEU B 1 104 ? -12.672 -9.281 7.348 1 90.44 104 LEU B N 1
ATOM 2114 C CA . LEU B 1 104 ? -12.805 -7.973 7.98 1 90.44 104 LEU B CA 1
ATOM 2115 C C . LEU B 1 104 ? -13.812 -7.109 7.223 1 90.44 104 LEU B C 1
ATOM 2117 O O . LEU B 1 104 ? -13.812 -7.086 5.992 1 90.44 104 LEU B O 1
ATOM 2121 N N . ALA B 1 105 ? -14.609 -6.449 8.031 1 89.38 105 ALA B N 1
ATOM 2122 C CA . ALA B 1 105 ? -15.477 -5.438 7.43 1 89.38 105 ALA B CA 1
ATOM 2123 C C . ALA B 1 105 ? -14.648 -4.305 6.82 1 89.38 105 ALA B C 1
ATOM 2125 O O . ALA B 1 105 ? -13.547 -4.02 7.277 1 89.38 105 ALA B O 1
ATOM 2126 N N . ALA B 1 106 ? -15.188 -3.688 5.852 1 86.75 106 ALA B N 1
ATOM 2127 C CA . ALA B 1 106 ? -14.484 -2.637 5.117 1 86.75 106 ALA B CA 1
ATOM 2128 C C . ALA B 1 106 ? -13.984 -1.551 6.066 1 86.75 106 ALA B C 1
ATOM 2130 O O . ALA B 1 106 ? -12.836 -1.107 5.957 1 86.75 106 ALA B O 1
ATOM 2131 N N . ALA B 1 107 ? -14.852 -1.112 6.996 1 89.75 107 ALA B N 1
ATOM 2132 C CA . ALA B 1 107 ? -14.484 -0.051 7.93 1 89.75 107 ALA B CA 1
ATOM 2133 C C . ALA B 1 107 ? -13.344 -0.495 8.844 1 89.75 107 ALA B C 1
ATOM 2135 O O . ALA B 1 107 ? -12.43 0.28 9.125 1 89.75 107 ALA B O 1
ATOM 2136 N N . GLU B 1 108 ? -13.438 -1.734 9.305 1 93.06 108 GLU B N 1
ATOM 2137 C CA . GLU B 1 108 ? -12.398 -2.275 10.172 1 93.06 108 GLU B CA 1
ATOM 2138 C C . GLU B 1 108 ? -11.078 -2.41 9.43 1 93.06 108 GLU B C 1
ATOM 2140 O O . GLU B 1 108 ? -10.016 -2.082 9.961 1 93.06 108 GLU B O 1
ATOM 2145 N N . ARG B 1 109 ? -11.125 -2.916 8.273 1 92.62 109 ARG B N 1
ATOM 2146 C CA . ARG B 1 109 ? -9.93 -3.049 7.438 1 92.62 109 ARG B CA 1
ATOM 2147 C C . ARG B 1 109 ? -9.258 -1.695 7.223 1 92.62 109 ARG B C 1
ATOM 2149 O O . ARG B 1 109 ? -8.047 -1.564 7.395 1 92.62 109 ARG B O 1
ATOM 2156 N N . LYS B 1 110 ? -10.07 -0.735 6.883 1 92.69 110 LYS B N 1
ATOM 2157 C CA . LYS B 1 110 ? -9.57 0.62 6.672 1 92.69 110 LYS B CA 1
ATOM 2158 C C . LYS B 1 110 ? -8.859 1.143 7.918 1 92.69 110 LYS B C 1
ATOM 2160 O O . LYS B 1 110 ? -7.762 1.7 7.828 1 92.69 110 LYS B O 1
ATOM 2165 N N . GLU B 1 111 ? -9.453 0.977 9.039 1 95.19 111 GLU B N 1
ATOM 2166 C CA . GLU B 1 111 ? -8.875 1.455 10.297 1 95.19 111 GLU B CA 1
ATOM 2167 C C . GLU B 1 111 ? -7.57 0.737 10.617 1 95.19 111 GLU B C 1
ATOM 2169 O O . GLU B 1 111 ? -6.594 1.367 11.023 1 95.19 111 GLU B O 1
ATOM 2174 N N . ARG B 1 112 ? -7.562 -0.526 10.422 1 95.88 112 ARG B N 1
ATOM 2175 C CA . ARG B 1 112 ? -6.355 -1.295 10.711 1 95.88 112 ARG B CA 1
ATOM 2176 C C . ARG B 1 112 ? -5.223 -0.911 9.758 1 95.88 112 ARG B C 1
ATOM 2178 O O . ARG B 1 112 ? -4.066 -0.819 10.172 1 95.88 112 ARG B O 1
ATOM 2185 N N . MET B 1 113 ? -5.555 -0.768 8.492 1 95.94 113 MET B N 1
ATOM 2186 C CA . MET B 1 113 ? -4.559 -0.297 7.535 1 95.94 113 MET B CA 1
ATOM 2187 C C . MET B 1 113 ? -3.98 1.047 7.969 1 95.94 113 MET B C 1
ATOM 2189 O O . MET B 1 113 ? -2.764 1.242 7.945 1 95.94 113 MET B O 1
ATOM 2193 N N . ALA B 1 114 ? -4.855 1.957 8.352 1 96.06 114 ALA B N 1
ATOM 2194 C CA . ALA B 1 114 ? -4.438 3.285 8.789 1 96.06 114 ALA B CA 1
ATOM 2195 C C . ALA B 1 114 ? -3.531 3.201 10.016 1 96.06 114 ALA B C 1
ATOM 2197 O O . ALA B 1 114 ? -2.504 3.879 10.086 1 96.06 114 ALA B O 1
ATOM 2198 N N . GLU B 1 115 ? -3.906 2.383 10.93 1 97.44 115 GLU B N 1
ATOM 2199 C CA . GLU B 1 115 ? -3.117 2.209 12.141 1 97.44 115 GLU B CA 1
ATOM 2200 C C . GLU B 1 115 ? -1.712 1.709 11.82 1 97.44 115 GLU B C 1
ATOM 2202 O O . GLU B 1 115 ? -0.726 2.242 12.336 1 97.44 115 GLU B O 1
ATOM 2207 N N . LEU B 1 116 ? -1.628 0.738 11.016 1 96.31 116 LEU B N 1
ATOM 2208 C CA . LEU B 1 116 ? -0.339 0.163 10.648 1 96.31 116 LEU B CA 1
ATOM 2209 C C . LEU B 1 116 ? 0.529 1.19 9.93 1 96.31 116 LEU B C 1
ATOM 2211 O O . LEU B 1 116 ? 1.701 1.366 10.266 1 96.31 116 LEU B O 1
ATOM 2215 N N . LEU B 1 117 ? -0.056 1.901 9 1 96.62 117 LEU B N 1
ATOM 2216 C CA . LEU B 1 117 ? 0.707 2.875 8.227 1 96.62 117 LEU B CA 1
ATOM 2217 C C . LEU B 1 117 ? 1.099 4.07 9.094 1 96.62 117 LEU B C 1
ATOM 2219 O O . LEU B 1 117 ? 2.199 4.605 8.953 1 96.62 117 LEU B O 1
ATOM 2223 N N . ARG B 1 118 ? 0.208 4.512 9.945 1 96.94 118 ARG B N 1
ATOM 2224 C CA . ARG B 1 118 ? 0.565 5.57 10.883 1 96.94 118 ARG B CA 1
ATOM 2225 C C . ARG B 1 118 ? 1.752 5.16 11.742 1 96.94 118 ARG B C 1
ATOM 2227 O O . ARG B 1 118 ? 2.658 5.961 11.984 1 96.94 118 ARG B O 1
ATOM 2234 N N . GLY B 1 119 ? 1.686 3.951 12.211 1 96.5 119 GLY B N 1
ATOM 2235 C CA . GLY B 1 119 ? 2.785 3.453 13.023 1 96.5 119 GLY B CA 1
ATOM 2236 C C . GLY B 1 119 ? 4.125 3.504 12.312 1 96.5 119 GLY B C 1
ATOM 2237 O O . GLY B 1 119 ? 5.16 3.717 12.945 1 96.5 119 GLY B O 1
ATOM 2238 N N . GLU B 1 120 ? 4.078 3.383 11.023 1 94.75 120 GLU B N 1
ATOM 2239 C CA . GLU B 1 120 ? 5.309 3.32 10.242 1 94.75 120 GLU B CA 1
ATOM 2240 C C . GLU B 1 120 ? 5.715 4.703 9.742 1 94.75 120 GLU B C 1
ATOM 2242 O O . GLU B 1 120 ? 6.906 5 9.617 1 94.75 120 GLU B O 1
ATOM 2247 N N . LEU B 1 121 ? 4.719 5.547 9.516 1 96.44 121 LEU B N 1
ATOM 2248 C CA . LEU B 1 121 ? 5.039 6.695 8.68 1 96.44 121 LEU B CA 1
ATOM 2249 C C . LEU B 1 121 ? 4.867 8 9.453 1 96.44 121 LEU B C 1
ATOM 2251 O O . LEU B 1 121 ? 5.461 9.016 9.102 1 96.44 121 LEU B O 1
ATOM 2255 N N . ALA B 1 122 ? 4.062 8.023 10.461 1 96.75 122 ALA B N 1
ATOM 2256 C CA . ALA B 1 122 ? 3.664 9.297 11.055 1 96.75 122 ALA B CA 1
ATOM 2257 C C . ALA B 1 122 ? 4.871 10.031 11.633 1 96.75 122 ALA B C 1
ATOM 2259 O O . ALA B 1 122 ? 5.074 11.219 11.352 1 96.75 122 ALA B O 1
ATOM 2260 N N . VAL B 1 123 ? 5.684 9.383 12.406 1 96.94 123 VAL B N 1
ATOM 2261 C CA . VAL B 1 123 ? 6.805 10.031 13.078 1 96.94 123 VAL B CA 1
ATOM 2262 C C . VAL B 1 123 ? 7.867 10.414 12.047 1 96.94 123 VAL B C 1
ATOM 2264 O O . VAL B 1 123 ? 8.289 11.57 11.984 1 96.94 123 VAL B O 1
ATOM 2267 N N . PRO B 1 124 ? 8.273 9.484 11.219 1 97.62 124 PRO B N 1
ATOM 2268 C CA . PRO B 1 124 ? 9.266 9.906 10.227 1 97.62 124 PRO B CA 1
ATOM 2269 C C . PRO B 1 124 ? 8.75 11.016 9.312 1 97.62 124 PRO B C 1
ATOM 2271 O O . PRO B 1 124 ? 9.508 11.922 8.953 1 97.62 124 PRO B O 1
ATOM 2274 N N . LEU B 1 125 ? 7.516 10.945 8.93 1 97.62 125 LEU B N 1
ATOM 2275 C CA . LEU B 1 125 ? 6.938 11.977 8.07 1 97.62 125 LEU B CA 1
ATOM 2276 C C . LEU B 1 125 ? 6.887 13.32 8.797 1 97.62 125 LEU B C 1
ATOM 2278 O O . LEU B 1 125 ? 7.172 14.359 8.195 1 97.62 125 LEU B O 1
ATOM 2282 N N . SER B 1 126 ? 6.551 13.297 10.039 1 97.06 126 SER B N 1
ATOM 2283 C CA . SER B 1 126 ? 6.527 14.531 10.828 1 97.06 126 SER B CA 1
ATOM 2284 C C . SER B 1 126 ? 7.91 15.172 10.891 1 97.06 126 SER B C 1
ATOM 2286 O O . SER B 1 126 ? 8.031 16.391 10.812 1 97.06 126 SER B O 1
ATOM 2288 N N . ARG B 1 127 ? 8.93 14.422 11 1 96.81 127 ARG B N 1
ATOM 2289 C CA . ARG B 1 127 ? 10.297 14.938 11.039 1 96.81 127 ARG B CA 1
ATOM 2290 C C . ARG B 1 127 ? 10.68 15.57 9.703 1 96.81 127 ARG B C 1
ATOM 2292 O O . ARG B 1 127 ? 11.281 16.641 9.664 1 96.81 127 ARG B O 1
ATOM 2299 N N . GLN B 1 128 ? 10.289 14.898 8.672 1 96.94 128 GLN B N 1
ATOM 2300 C CA . GLN B 1 128 ? 10.578 15.438 7.348 1 96.94 128 GLN B CA 1
ATOM 2301 C C . GLN B 1 128 ? 9.828 16.734 7.102 1 96.94 128 GLN B C 1
ATOM 2303 O O . GLN B 1 128 ? 10.383 17.688 6.527 1 96.94 128 GLN B O 1
ATOM 2308 N N . LEU B 1 129 ? 8.609 16.812 7.523 1 95.94 129 LEU B N 1
ATOM 2309 C CA . LEU B 1 129 ? 7.812 18.016 7.379 1 95.94 129 LEU B CA 1
ATOM 2310 C C . LEU B 1 129 ? 8.43 19.172 8.164 1 95.94 129 LEU B C 1
ATOM 2312 O O . LEU B 1 129 ? 8.438 20.312 7.703 1 95.94 129 LEU B O 1
ATOM 2316 N N . ASN B 1 130 ? 8.891 18.828 9.344 1 94.44 130 ASN B N 1
ATOM 2317 C CA . ASN B 1 130 ? 9.508 19.844 10.188 1 94.44 130 ASN B CA 1
ATOM 2318 C C . ASN B 1 130 ? 10.664 20.531 9.477 1 94.44 130 ASN B C 1
ATOM 2320 O O . ASN B 1 130 ? 10.906 21.719 9.695 1 94.44 130 ASN B O 1
ATOM 2324 N N . GLU B 1 131 ? 11.352 19.875 8.688 1 94.19 131 GLU B N 1
ATOM 2325 C CA . GLU B 1 131 ? 12.492 20.422 7.957 1 94.19 131 GLU B CA 1
ATOM 2326 C C . GLU B 1 131 ? 12.039 21.312 6.812 1 94.19 131 GLU B C 1
ATOM 2328 O O . GLU B 1 131 ? 12.828 22.078 6.266 1 94.19 131 GLU B O 1
ATOM 2333 N N . ARG B 1 132 ? 10.773 21.266 6.516 1 93.31 132 ARG B N 1
ATOM 2334 C CA . ARG B 1 132 ? 10.359 21.875 5.254 1 93.31 132 ARG B CA 1
ATOM 2335 C C . ARG B 1 132 ? 9.281 22.922 5.477 1 93.31 132 ARG B C 1
ATOM 2337 O O . ARG B 1 132 ? 9.016 23.75 4.598 1 93.31 132 ARG B O 1
ATOM 2344 N N . VAL B 1 133 ? 8.648 22.844 6.547 1 92 133 VAL B N 1
ATOM 2345 C CA . VAL B 1 133 ? 7.527 23.719 6.836 1 92 133 VAL B CA 1
ATOM 2346 C C . VAL B 1 133 ? 7.953 24.781 7.863 1 92 133 VAL B C 1
ATOM 2348 O O . VAL B 1 133 ? 8.625 24.453 8.844 1 92 133 VAL B O 1
ATOM 2351 N N . ASP B 1 134 ? 7.543 26 7.633 1 86.88 134 ASP B N 1
ATOM 2352 C CA . ASP B 1 134 ? 7.758 27.062 8.602 1 86.88 134 ASP B CA 1
ATOM 2353 C C . ASP B 1 134 ? 6.711 27.016 9.711 1 86.88 134 ASP B C 1
ATOM 2355 O O . ASP B 1 134 ? 5.527 27.25 9.469 1 86.88 134 ASP B O 1
ATOM 2359 N N . CYS B 1 135 ? 7.203 26.766 10.914 1 81.06 135 CYS B N 1
ATOM 2360 C CA . CYS B 1 135 ? 6.297 26.609 12.047 1 81.06 135 CYS B CA 1
ATOM 2361 C C . CYS B 1 135 ? 6.422 27.781 13.008 1 81.06 135 CYS B C 1
ATOM 2363 O O . CYS B 1 135 ? 6.02 27.688 14.172 1 81.06 135 CYS B O 1
ATOM 2365 N N . SER B 1 136 ? 6.91 28.891 12.594 1 82.12 136 SER B N 1
ATOM 2366 C CA . SER B 1 136 ? 7.281 29.984 13.484 1 82.12 136 SER B CA 1
ATOM 2367 C C . SER B 1 136 ? 6.051 30.609 14.133 1 82.12 136 SER B C 1
ATOM 2369 O O . SER B 1 136 ? 6.156 31.297 15.156 1 82.12 136 SER B O 1
ATOM 2371 N N . TYR B 1 137 ? 4.906 30.438 13.555 1 80.25 137 TYR B N 1
ATOM 2372 C CA . TYR B 1 137 ? 3.691 31.031 14.086 1 80.25 137 TYR B CA 1
ATOM 2373 C C . TYR B 1 137 ? 3.014 30.109 15.086 1 80.25 137 TYR B C 1
ATOM 2375 O O . TYR B 1 137 ? 2.02 30.484 15.711 1 80.25 137 TYR B O 1
ATOM 2383 N N . ILE B 1 138 ? 3.504 28.891 15.297 1 81.94 138 ILE B N 1
ATOM 2384 C CA . ILE B 1 138 ? 3.035 27.922 16.281 1 81.94 138 ILE B CA 1
ATOM 2385 C C . ILE B 1 138 ? 3.967 27.922 17.484 1 81.94 138 ILE B C 1
ATOM 2387 O O . ILE B 1 138 ? 5.191 27.953 17.344 1 81.94 138 ILE B O 1
ATOM 2391 N N . PRO B 1 139 ? 3.363 28.016 18.656 1 83.62 139 PRO B N 1
ATOM 2392 C CA . PRO B 1 139 ? 4.23 27.906 19.828 1 83.62 139 PRO B CA 1
ATOM 2393 C C . PRO B 1 139 ? 5.168 26.703 19.781 1 83.62 139 PRO B C 1
ATOM 2395 O O . PRO B 1 139 ? 4.758 25.625 19.359 1 83.62 139 PRO B O 1
ATOM 2398 N N . GLU B 1 140 ? 6.418 26.875 20.203 1 83.56 140 GLU B N 1
ATOM 2399 C CA . GLU B 1 140 ? 7.453 25.844 20.141 1 83.56 140 GLU B CA 1
ATOM 2400 C C . GLU B 1 140 ? 7.008 24.562 20.859 1 83.56 140 GLU B C 1
ATOM 2402 O O . GLU B 1 140 ? 7.262 23.453 20.375 1 83.56 140 GLU B O 1
ATOM 2407 N N . SER B 1 141 ? 6.309 24.75 21.984 1 85.38 141 SER B N 1
ATOM 2408 C CA . SER B 1 141 ? 5.887 23.609 22.797 1 85.38 141 SER B CA 1
ATOM 2409 C C . SER B 1 141 ? 4.84 22.766 22.078 1 85.38 141 SER B C 1
ATOM 2411 O O . SER B 1 141 ? 4.578 21.625 22.469 1 85.38 141 SER B O 1
ATOM 2413 N N . MET B 1 142 ? 4.246 23.312 20.953 1 88.06 142 MET B N 1
ATOM 2414 C CA . MET B 1 142 ? 3.145 22.625 20.281 1 88.06 142 MET B CA 1
ATOM 2415 C C . MET B 1 142 ? 3.586 22.109 18.906 1 88.06 142 MET B C 1
ATOM 2417 O O . MET B 1 142 ? 2.889 21.312 18.281 1 88.06 142 MET B O 1
ATOM 2421 N N . GLU B 1 143 ? 4.723 22.547 18.453 1 88.5 143 GLU B N 1
ATOM 2422 C CA . GLU B 1 143 ? 5.16 22.25 17.094 1 88.5 143 GLU B CA 1
ATOM 2423 C C . GLU B 1 143 ? 5.199 20.75 16.828 1 88.5 143 GLU B C 1
ATOM 2425 O O . GLU B 1 143 ? 4.629 20.25 15.859 1 88.5 143 GLU B O 1
ATOM 2430 N N . GLY B 1 144 ? 5.859 20.031 17.766 1 89.5 144 GLY B N 1
ATOM 2431 C CA . GLY B 1 144 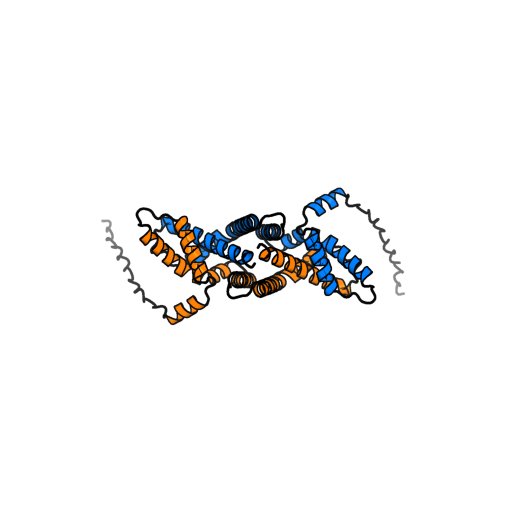? 5.961 18.578 17.625 1 89.5 144 GLY B CA 1
ATOM 2432 C C . GLY B 1 144 ? 4.609 17.906 17.547 1 89.5 144 GLY B C 1
ATOM 2433 O O . GLY B 1 144 ? 4.406 17 16.719 1 89.5 144 GLY B O 1
ATOM 2434 N N . LYS B 1 145 ? 3.725 18.344 18.328 1 90.75 145 LYS B N 1
ATOM 2435 C CA . LYS B 1 145 ? 2.389 17.75 18.359 1 90.75 145 LYS B CA 1
ATOM 2436 C C . LYS B 1 145 ? 1.639 18.031 17.062 1 90.75 145 LYS B C 1
ATOM 2438 O O . LYS B 1 145 ? 1.022 17.125 16.484 1 90.75 145 LYS B O 1
ATOM 2443 N N . VAL B 1 146 ? 1.693 19.281 16.625 1 90.69 146 VAL B N 1
ATOM 2444 C CA . VAL B 1 146 ? 0.985 19.672 15.414 1 90.69 146 VAL B CA 1
ATOM 2445 C C . VAL B 1 146 ? 1.532 18.891 14.227 1 90.69 146 VAL B C 1
ATOM 2447 O O . VAL B 1 146 ? 0.766 18.344 13.43 1 90.69 146 VAL B O 1
ATOM 2450 N N . LEU B 1 147 ? 2.809 18.781 14.141 1 94.25 147 LEU B N 1
ATOM 2451 C CA . LEU B 1 147 ? 3.459 18.078 13.039 1 94.25 147 LEU B CA 1
ATOM 2452 C C . LEU B 1 147 ? 3.051 16.609 13.023 1 94.25 147 LEU B C 1
ATOM 2454 O O . LEU B 1 147 ? 2.73 16.062 11.969 1 94.25 147 LEU B O 1
ATOM 2458 N N . LYS B 1 148 ? 3.037 16.047 14.164 1 95.06 148 LYS B N 1
ATOM 2459 C CA . LYS B 1 148 ? 2.67 14.633 14.258 1 95.06 148 LYS B CA 1
ATOM 2460 C C . LYS B 1 148 ? 1.216 14.414 13.852 1 95.06 148 LYS B C 1
ATOM 2462 O O . LYS B 1 148 ? 0.911 13.492 13.086 1 95.06 148 LYS B O 1
ATOM 2467 N N . ILE B 1 149 ? 0.334 15.203 14.328 1 95.38 149 ILE B N 1
ATOM 2468 C CA . ILE B 1 149 ? -1.087 15.055 14.031 1 95.38 149 ILE B CA 1
ATOM 2469 C C . ILE B 1 149 ? -1.328 15.266 12.531 1 95.38 149 ILE B C 1
ATOM 2471 O O . ILE B 1 149 ? -2.074 14.508 11.906 1 95.38 149 ILE B O 1
ATOM 2475 N N . VAL B 1 150 ? -0.669 16.266 12.016 1 95.06 150 VAL B N 1
ATOM 2476 C CA . VAL B 1 150 ? -0.813 16.531 10.586 1 95.06 150 VAL B CA 1
ATOM 2477 C C . VAL B 1 150 ? -0.314 15.32 9.797 1 95.06 150 VAL B C 1
ATOM 2479 O O . VAL B 1 150 ? -0.98 14.859 8.867 1 95.06 150 VAL B O 1
ATOM 2482 N N . ALA B 1 151 ? 0.817 14.805 10.141 1 97.25 151 ALA B N 1
ATOM 2483 C CA . ALA B 1 151 ? 1.356 13.617 9.484 1 97.25 151 ALA B CA 1
ATOM 2484 C C . ALA B 1 151 ? 0.384 12.445 9.578 1 97.25 151 ALA B C 1
ATOM 2486 O O . ALA B 1 151 ? 0.143 11.742 8.594 1 97.25 151 ALA B O 1
ATOM 2487 N N . GLU B 1 152 ? -0.171 12.258 10.727 1 97.75 152 GLU B N 1
ATOM 2488 C CA . GLU B 1 152 ? -1.14 11.18 10.93 1 97.75 152 GLU B CA 1
ATOM 2489 C C . GLU B 1 152 ? -2.35 11.352 10.008 1 97.75 152 GLU B C 1
ATOM 2491 O O . GLU B 1 152 ? -2.816 10.383 9.406 1 97.75 152 GLU B O 1
ATOM 2496 N N . LYS B 1 153 ? -2.836 12.531 9.914 1 96.75 153 LYS B N 1
ATOM 2497 C CA . LYS B 1 153 ? -4.027 12.766 9.102 1 96.75 153 LYS B CA 1
ATOM 2498 C C . LYS B 1 153 ? -3.713 12.633 7.613 1 96.75 153 LYS B C 1
ATOM 2500 O O . LYS B 1 153 ? -4.555 12.188 6.836 1 96.75 153 LYS B O 1
ATOM 2505 N N . MET B 1 154 ? -2.504 13.055 7.25 1 96.25 154 MET B N 1
ATOM 2506 C CA . MET B 1 154 ? -2.082 12.828 5.871 1 96.25 154 MET B CA 1
ATOM 2507 C C . MET B 1 154 ? -2.055 11.336 5.551 1 96.25 154 MET B C 1
ATOM 2509 O O . MET B 1 154 ? -2.52 10.914 4.488 1 96.25 154 MET B O 1
ATOM 2513 N N . VAL B 1 155 ? -1.567 10.539 6.422 1 97.06 155 VAL B N 1
ATOM 2514 C CA . VAL B 1 155 ? -1.54 9.086 6.242 1 97.06 155 VAL B CA 1
ATOM 2515 C C . VAL B 1 155 ? -2.967 8.555 6.156 1 97.06 155 VAL B C 1
ATOM 2517 O O . VAL B 1 155 ? -3.264 7.699 5.316 1 97.06 155 VAL B O 1
ATOM 2520 N N . ASN B 1 156 ? -3.844 9.07 7 1 95.75 156 ASN B N 1
ATOM 2521 C CA . ASN B 1 156 ? -5.242 8.656 6.945 1 95.75 156 ASN B CA 1
ATOM 2522 C C . ASN B 1 156 ? -5.863 8.945 5.582 1 95.75 156 ASN B C 1
ATOM 2524 O O . ASN B 1 156 ? -6.668 8.164 5.082 1 95.75 156 ASN B O 1
ATOM 2528 N N . GLU B 1 157 ? -5.508 10.07 5.035 1 94.19 157 GLU B N 1
ATOM 2529 C CA . GLU B 1 157 ? -6.043 10.422 3.725 1 94.19 157 GLU B CA 1
ATOM 2530 C C . GLU B 1 157 ? -5.59 9.422 2.658 1 94.19 157 GLU B C 1
ATOM 2532 O O . GLU B 1 157 ? -6.363 9.07 1.767 1 94.19 157 GLU B O 1
ATOM 2537 N N . ILE B 1 158 ? -4.344 9.031 2.766 1 94.06 158 ILE B N 1
ATOM 2538 C CA . ILE B 1 158 ? -3.816 8.031 1.836 1 94.06 158 ILE B CA 1
ATOM 2539 C C . ILE B 1 158 ? -4.656 6.762 1.914 1 94.06 158 ILE B C 1
ATOM 2541 O O . ILE B 1 158 ? -5.07 6.219 0.886 1 94.06 158 ILE B O 1
ATOM 2545 N N . VAL B 1 159 ? -4.918 6.305 3.109 1 93.94 159 VAL B N 1
ATOM 2546 C CA . VAL B 1 159 ? -5.66 5.062 3.305 1 93.94 159 VAL B CA 1
ATOM 2547 C C . VAL B 1 159 ? -7.102 5.242 2.834 1 93.94 159 VAL B C 1
ATOM 2549 O O . VAL B 1 159 ? -7.656 4.371 2.158 1 93.94 159 VAL B O 1
ATOM 2552 N N . ALA B 1 160 ? -7.688 6.359 3.16 1 91.62 160 ALA B N 1
ATOM 2553 C CA . ALA B 1 160 ? -9.062 6.637 2.75 1 91.62 160 ALA B CA 1
ATOM 2554 C C . ALA B 1 160 ? -9.195 6.621 1.229 1 91.62 160 ALA B C 1
ATOM 2556 O O . ALA B 1 160 ? -10.148 6.059 0.689 1 91.62 160 ALA B O 1
ATOM 2557 N N . ALA B 1 161 ? -8.242 7.176 0.605 1 90.38 161 ALA B N 1
ATOM 2558 C CA . ALA B 1 161 ? -8.266 7.242 -0.854 1 90.38 161 ALA B CA 1
ATOM 2559 C C . ALA B 1 161 ? -8.062 5.855 -1.466 1 90.38 161 ALA B C 1
ATOM 2561 O O . ALA B 1 161 ? -8.617 5.555 -2.525 1 90.38 161 ALA B O 1
ATOM 2562 N N . ALA B 1 162 ? -7.277 5.086 -0.828 1 88.56 162 ALA B N 1
ATOM 2563 C CA . ALA B 1 162 ? -6.953 3.76 -1.345 1 88.56 162 ALA B CA 1
ATOM 2564 C C . ALA B 1 162 ? -8.164 2.838 -1.296 1 88.56 162 ALA B C 1
ATOM 2566 O O . ALA B 1 162 ? -8.367 2.02 -2.195 1 88.56 162 ALA B O 1
ATOM 2567 N N . VAL B 1 163 ? -8.961 2.971 -0.275 1 83.12 163 VAL B N 1
ATOM 2568 C CA . VAL B 1 163 ? -10.055 2.033 -0.041 1 83.12 163 VAL B CA 1
ATOM 2569 C C . VAL B 1 163 ? -11.328 2.541 -0.717 1 83.12 163 VAL B C 1
ATOM 2571 O O . VAL B 1 163 ? -12.242 1.766 -0.994 1 83.12 163 VAL B O 1
ATOM 2574 N N . LYS B 1 164 ? -11.641 3.969 -0.89 1 67.75 164 LYS B N 1
ATOM 2575 C CA . LYS B 1 164 ? -12.828 4.566 -1.481 1 67.75 164 LYS B CA 1
ATOM 2576 C C . LYS B 1 164 ? -13.047 4.07 -2.908 1 67.75 164 LYS B C 1
ATOM 2578 O O . LYS B 1 164 ? -14.148 4.164 -3.445 1 67.75 164 LYS B O 1
ATOM 2583 N N . SER B 1 165 ? -12.219 3.432 -3.648 1 52.44 165 SER B N 1
ATOM 2584 C CA . SER B 1 165 ? -12.438 3.293 -5.086 1 52.44 165 SER B CA 1
ATOM 2585 C C . SER B 1 165 ? -13.773 2.613 -5.379 1 52.44 165 SER B C 1
ATOM 2587 O O . SER B 1 165 ? -14.102 2.367 -6.539 1 52.44 165 SER B O 1
ATOM 2589 N N . ASP B 1 166 ? -14.688 2.23 -4.598 1 46.06 166 ASP B N 1
ATOM 2590 C CA . ASP B 1 166 ? -15.984 1.871 -5.172 1 46.06 166 ASP B CA 1
ATOM 2591 C C . ASP B 1 166 ? -16.922 3.072 -5.191 1 46.06 166 ASP B C 1
ATOM 2593 O O . ASP B 1 166 ? -16.938 3.881 -4.266 1 46.06 166 ASP B O 1
#

Solvent-accessible surface area (backbone atoms only — not comparable to full-atom values): 19016 Å² total; per-residue (Å²): 134,81,81,74,79,79,81,77,74,75,73,78,77,76,77,76,76,73,73,77,74,73,74,70,74,51,66,65,59,53,48,59,43,59,72,70,31,57,58,51,70,69,56,46,49,52,39,44,56,54,41,54,74,74,54,79,63,82,98,48,55,71,70,58,46,46,50,52,47,44,54,46,49,65,43,41,45,58,37,42,60,64,28,46,54,72,74,43,60,67,66,58,48,51,42,52,43,50,40,42,41,78,85,48,51,49,70,57,38,51,51,51,46,30,51,51,47,32,75,68,38,14,62,61,40,18,56,40,38,58,78,67,36,84,56,84,89,45,59,76,93,45,44,68,58,53,37,35,47,48,29,35,39,52,45,39,49,47,44,51,39,38,31,52,49,92,135,81,79,73,78,76,83,79,74,77,74,77,80,78,77,76,77,74,74,75,75,74,74,69,74,50,67,65,58,54,48,60,44,60,72,68,33,56,57,49,72,68,55,47,48,50,38,45,55,54,40,52,75,73,53,80,62,82,99,49,54,71,70,60,46,47,51,53,45,45,53,45,50,64,44,40,46,57,38,43,58,63,28,44,54,72,74,43,60,66,64,57,47,52,42,50,42,49,40,42,39,77,86,50,52,48,70,56,38,51,50,51,47,32,50,51,48,33,74,68,39,15,63,61,41,18,55,41,38,58,76,68,38,85,58,84,88,46,59,76,93,46,44,67,58,52,36,34,47,47,29,36,41,52,46,41,49,46,44,50,39,39,29,51,51,95

Sequence (332 aa):
MLLLPRDTRQRPARLLHREFTGVRLHASQALDVIKNAMLNDKQKHDVIDAVNVDIDIPLVSEGRERRAIEKFVDQAVPAMEPSLSALMPPAYVDLVKVVLDETLAAAERKERMAELLRGELAVPLSRQLNERVDCSYIPESMEGKVLKIVAEKMVNEIVAAAVKSDMLLLPRDTRQRPARLLHREFTGVRLHASQALDVIKNAMLNDKQKHDVIDAVNVDIDIPLVSEGRERRAIEKFVDQAVPAMEPSLSALMPPAYVDLVKVVLDETLAAAERKERMAELLRGELAVPLSRQLNERVDCSYIPESMEGKVLKIVAEKMVNEIVAAAVKSD

Radius of gyration: 30.33 Å; Cα contacts (8 Å, |Δi|>4): 291; chains: 2; bounding box: 81×94×67 Å

pLDDT: mean 78.05, std 25.21, range [23.84, 97.75]

Secondary structure (DSSP, 8-state):
--------------------------HHHHHHHHHT-SS-HHHHHHHHHHHHHH---TTS-HHHHHHHHHHHHHHHHHHHHHHHHTTS-HHHHHHHHHHH-TTS-HHHHHHHHHHHHHHHHHHHHHHHHHTTS--TTS-HHHHHHHHHHHHHHHHHHHHHHHH---/--------------------------HHHHHHHHHT-SS-HHHHHHHHHHHHHH---TTS-HHHHHHHHHHHHHHHHHHHHHHHHTTS-HHHHHHHHHHH-TTS-HHHHHHHHHHHHHHHHHHHHHHHHHTTS--TTS-HHHHHHHHHHHHHHHHHHHHHHHH---